Protein AF-0000000077171892 (afdb_homodimer)

Structure (mmCIF, N/CA/C/O backbone):
data_AF-0000000077171892-model_v1
#
loop_
_entity.id
_entity.type
_entity.pdbx_description
1 polymer 'Glr2644 protein'
#
loop_
_atom_site.group_PDB
_atom_site.id
_atom_site.type_symbol
_atom_site.label_atom_id
_atom_site.label_alt_id
_atom_site.label_comp_id
_atom_site.label_asym_id
_atom_site.label_entity_id
_atom_site.label_seq_id
_atom_site.pdbx_PDB_ins_code
_atom_site.Cartn_x
_atom_site.Cartn_y
_atom_site.Cartn_z
_atom_site.occupancy
_atom_site.B_iso_or_equiv
_atom_site.auth_seq_id
_atom_site.auth_comp_id
_atom_site.auth_asym_id
_atom_site.auth_atom_id
_atom_site.pdbx_PDB_model_num
ATOM 1 N N . MET A 1 1 ? -13.891 19.891 0.639 1 59.53 1 MET A N 1
ATOM 2 C CA . MET A 1 1 ? -14.508 18.844 -0.167 1 59.53 1 MET A CA 1
ATOM 3 C C . MET A 1 1 ? -13.688 17.562 -0.11 1 59.53 1 MET A C 1
ATOM 5 O O . MET A 1 1 ? -12.453 17.609 -0.149 1 59.53 1 MET A O 1
ATOM 9 N N . ALA A 1 2 ? -14.375 16.469 0.233 1 68.38 2 ALA A N 1
ATOM 10 C CA . ALA A 1 2 ? -13.625 15.211 0.25 1 68.38 2 ALA A CA 1
ATOM 11 C C . ALA A 1 2 ? -12.969 14.945 -1.102 1 68.38 2 ALA A C 1
ATOM 13 O O . ALA A 1 2 ? -13.547 15.242 -2.148 1 68.38 2 ALA A O 1
ATOM 14 N N . PRO A 1 3 ? -11.711 14.625 -1.121 1 81.31 3 PRO A N 1
ATOM 15 C CA . PRO A 1 3 ? -11.078 14.281 -2.396 1 81.31 3 PRO A CA 1
ATOM 16 C C . PRO A 1 3 ? -11.836 13.203 -3.162 1 81.31 3 PRO A C 1
ATOM 18 O O . PRO A 1 3 ? -12.57 12.406 -2.559 1 81.31 3 PRO A O 1
ATOM 21 N N . ALA A 1 4 ? -11.742 13.281 -4.539 1 78.88 4 ALA A N 1
ATOM 22 C CA . ALA A 1 4 ? -12.32 12.25 -5.398 1 78.88 4 ALA A CA 1
ATOM 23 C C . ALA A 1 4 ? -11.805 10.867 -5.023 1 78.88 4 ALA A C 1
ATOM 25 O O . ALA A 1 4 ? -10.68 10.734 -4.523 1 78.88 4 ALA A O 1
ATOM 26 N N . ARG A 1 5 ? -12.602 9.82 -5.191 1 86.38 5 ARG A N 1
ATOM 27 C CA . ARG A 1 5 ? -12.234 8.43 -4.953 1 86.38 5 ARG A CA 1
ATOM 28 C C . ARG A 1 5 ? -11.023 8.031 -5.789 1 86.38 5 ARG A C 1
ATOM 30 O O . ARG A 1 5 ? -10.797 8.578 -6.867 1 86.38 5 ARG A O 1
ATOM 37 N N . PRO A 1 6 ? -10.203 7.148 -5.188 1 86.56 6 PRO A N 1
ATOM 38 C CA . PRO A 1 6 ? -9.07 6.68 -5.988 1 86.56 6 PRO A CA 1
ATOM 39 C C . PRO A 1 6 ? -9.508 5.98 -7.273 1 86.56 6 PRO A C 1
ATOM 41 O O . PRO A 1 6 ? -10.516 5.273 -7.285 1 86.56 6 PRO A O 1
ATOM 44 N N . THR A 1 7 ? -8.789 6.414 -8.336 1 81.5 7 THR A N 1
ATOM 45 C CA . THR A 1 7 ? -9.008 5.73 -9.609 1 81.5 7 THR A CA 1
ATOM 46 C C . THR A 1 7 ? -8 4.602 -9.797 1 81.5 7 THR A C 1
ATOM 48 O O . THR A 1 7 ? -6.824 4.75 -9.453 1 81.5 7 THR A O 1
ATOM 51 N N . PHE A 1 8 ? -8.508 3.393 -10.266 1 81.75 8 PHE A N 1
ATOM 52 C CA . PHE A 1 8 ? -7.648 2.242 -10.508 1 81.75 8 PHE A CA 1
ATOM 53 C C . PHE A 1 8 ? -7.559 1.936 -11.992 1 81.75 8 PHE A C 1
ATOM 55 O O . PHE A 1 8 ? -8.555 2.049 -12.719 1 81.75 8 PHE A O 1
ATOM 62 N N . PRO A 1 9 ? -6.285 1.769 -12.453 1 72.56 9 PRO A N 1
ATOM 63 C CA . PRO A 1 9 ? -6.156 1.462 -13.883 1 72.56 9 PRO A CA 1
ATOM 64 C C . PRO A 1 9 ? -7.027 0.285 -14.312 1 72.56 9 PRO A C 1
ATOM 66 O O . PRO A 1 9 ? -7.555 0.279 -15.43 1 72.56 9 PRO A O 1
ATOM 69 N N . ASP A 1 10 ? -7.129 -0.733 -13.477 1 75.38 10 ASP A N 1
ATOM 70 C CA . ASP A 1 10 ? -7.973 -1.907 -13.695 1 75.38 10 ASP A CA 1
ATOM 71 C C . ASP A 1 10 ? -9.125 -1.946 -12.695 1 75.38 10 ASP A C 1
ATOM 73 O O . ASP A 1 10 ? -9.016 -1.424 -11.586 1 75.38 10 ASP A O 1
ATOM 77 N N . PRO A 1 11 ? -10.227 -2.529 -13.266 1 84.06 11 PRO A N 1
ATOM 78 C CA . PRO A 1 11 ? -11.352 -2.641 -12.336 1 84.06 11 PRO A CA 1
ATOM 79 C C . PRO A 1 11 ? -10.977 -3.334 -11.031 1 84.06 11 PRO A C 1
ATOM 81 O O . PRO A 1 11 ? -10.273 -4.348 -11.047 1 84.06 11 PRO A O 1
ATOM 84 N N . LEU A 1 12 ? -11.414 -2.791 -10.016 1 89.62 12 LEU A N 1
ATOM 85 C CA . LEU A 1 12 ? -11.156 -3.348 -8.688 1 89.62 12 LEU A CA 1
ATOM 86 C C . LEU A 1 12 ? -11.953 -4.633 -8.477 1 89.62 12 LEU A C 1
ATOM 88 O O . LEU A 1 12 ? -13.164 -4.664 -8.703 1 89.62 12 LEU A O 1
ATOM 92 N N . PRO A 1 13 ? -11.227 -5.734 -8.25 1 91.19 13 PRO A N 1
ATOM 93 C CA . PRO A 1 13 ? -11.977 -6.957 -7.949 1 91.19 13 PRO A CA 1
ATOM 94 C C . PRO A 1 13 ? -13.055 -6.742 -6.891 1 91.19 13 PRO A C 1
ATOM 96 O O . PRO A 1 13 ? -12.844 -5.984 -5.938 1 91.19 13 PRO A O 1
ATOM 99 N N . ALA A 1 14 ? -14.164 -7.441 -7.047 1 94.12 14 ALA A N 1
ATOM 100 C CA . ALA A 1 14 ? -15.344 -7.27 -6.203 1 94.12 14 ALA A CA 1
ATOM 101 C C . ALA A 1 14 ? -15 -7.492 -4.73 1 94.12 14 ALA A C 1
ATOM 103 O O . ALA A 1 14 ? -15.547 -6.824 -3.852 1 94.12 14 ALA A O 1
ATOM 104 N N . GLU A 1 15 ? -14.078 -8.391 -4.457 1 95.5 15 GLU A N 1
ATOM 105 C CA . GLU A 1 15 ? -13.727 -8.742 -3.086 1 95.5 15 GLU A CA 1
ATOM 106 C C . GLU A 1 15 ? -12.977 -7.609 -2.396 1 95.5 15 GLU A C 1
ATOM 108 O O . GLU A 1 15 ? -12.938 -7.535 -1.167 1 95.5 15 GLU A O 1
ATOM 113 N N . LEU A 1 16 ? -12.383 -6.734 -3.131 1 96.62 16 LEU A N 1
ATOM 114 C CA . LEU A 1 16 ? -11.57 -5.656 -2.576 1 96.62 16 LEU A CA 1
ATOM 115 C C . LEU A 1 16 ? -12.391 -4.383 -2.422 1 96.62 16 LEU A C 1
ATOM 117 O O . LEU A 1 16 ? -11.961 -3.441 -1.747 1 96.62 16 LEU A O 1
ATOM 121 N N . GLU A 1 17 ? -13.562 -4.359 -3.016 1 95.31 17 GLU A N 1
ATOM 122 C CA . GLU A 1 17 ? -14.383 -3.154 -2.998 1 95.31 17 GLU A CA 1
ATOM 123 C C . GLU A 1 17 ? -14.758 -2.76 -1.571 1 95.31 17 GLU A C 1
ATOM 125 O O . GLU A 1 17 ? -14.625 -1.595 -1.19 1 95.31 17 GLU A O 1
ATOM 130 N N . PRO A 1 18 ? -15.25 -3.736 -0.761 1 96.44 18 PRO A N 1
ATOM 131 C CA . PRO A 1 18 ? -15.57 -3.363 0.619 1 96.44 18 PRO A CA 1
ATOM 132 C C . PRO A 1 18 ? -14.359 -2.83 1.38 1 96.44 18 PRO A C 1
ATOM 134 O O . PRO A 1 18 ? -14.492 -1.936 2.219 1 96.44 18 PRO A O 1
ATOM 137 N N . VAL A 1 19 ? -13.18 -3.424 1.168 1 97.38 19 VAL A N 1
ATOM 138 C CA . VAL A 1 19 ? -11.945 -2.961 1.795 1 97.38 19 VAL A CA 1
ATOM 139 C C . VAL A 1 19 ? -11.648 -1.526 1.363 1 97.38 19 VAL A C 1
ATOM 141 O O . VAL A 1 19 ? -11.305 -0.68 2.193 1 97.38 19 VAL A O 1
ATOM 144 N N . CYS A 1 20 ? -11.812 -1.237 0.09 1 96.5 20 CYS A N 1
ATOM 145 C CA . CYS A 1 20 ? -11.594 0.103 -0.439 1 96.5 20 CYS A CA 1
ATOM 146 C C . CYS A 1 20 ? -12.508 1.115 0.233 1 96.5 20 CYS A C 1
ATOM 148 O O . CYS A 1 20 ? -12.062 2.182 0.66 1 96.5 20 CYS A O 1
ATOM 150 N N . GLU A 1 21 ? -13.758 0.755 0.312 1 96.25 21 GLU A N 1
ATOM 151 C CA . GLU A 1 21 ? -14.742 1.645 0.922 1 96.25 21 GLU A CA 1
ATOM 152 C C . GLU A 1 21 ? -14.398 1.922 2.385 1 96.25 21 GLU A C 1
ATOM 154 O O . GLU A 1 21 ? -14.539 3.053 2.855 1 96.25 21 GLU A O 1
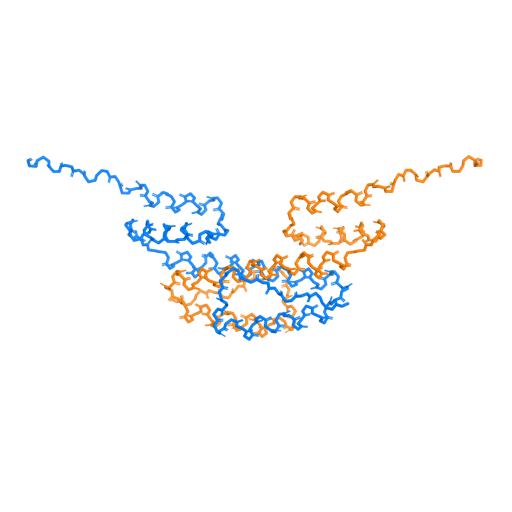ATOM 159 N N . GLU A 1 22 ? -14 0.898 3.088 1 97.06 22 GLU A N 1
ATOM 160 C CA . GLU A 1 22 ? -13.633 1.069 4.492 1 97.06 22 GLU A CA 1
ATOM 161 C C . GLU A 1 22 ? -12.406 1.962 4.637 1 97.06 22 GLU A C 1
ATOM 163 O O . GLU A 1 22 ? -12.367 2.844 5.5 1 97.06 22 GLU A O 1
ATOM 168 N N . LEU A 1 23 ? -11.367 1.766 3.832 1 97.62 23 LEU A N 1
ATOM 169 C CA . LEU A 1 23 ? -10.164 2.588 3.852 1 97.62 23 LEU A CA 1
ATOM 170 C C . LEU A 1 23 ? -10.5 4.047 3.551 1 97.62 23 LEU A C 1
ATOM 172 O O . LEU A 1 23 ? -9.945 4.953 4.18 1 97.62 23 LEU A O 1
ATOM 176 N N . LEU A 1 24 ? -11.438 4.246 2.635 1 96.5 24 LEU A N 1
ATOM 177 C CA . LEU A 1 24 ? -11.875 5.594 2.307 1 96.5 24 LEU A CA 1
ATOM 178 C C . LEU A 1 24 ? -12.539 6.258 3.51 1 96.5 24 LEU A C 1
ATOM 180 O O . LEU A 1 24 ? -12.273 7.426 3.803 1 96.5 24 LEU A O 1
ATOM 184 N N . ALA A 1 25 ? -13.391 5.508 4.16 1 96.94 25 ALA A N 1
ATOM 185 C CA . ALA A 1 25 ? -14.086 6.027 5.336 1 96.94 25 ALA A CA 1
ATOM 186 C C . ALA A 1 25 ? -13.094 6.391 6.441 1 96.94 25 ALA A C 1
ATOM 188 O O . ALA A 1 25 ? -13.242 7.422 7.098 1 96.94 25 ALA A O 1
ATOM 189 N N . ILE A 1 26 ? -12.094 5.535 6.68 1 97.44 26 ILE A N 1
ATOM 190 C CA . ILE A 1 26 ? -11.078 5.773 7.695 1 97.44 26 ILE A CA 1
ATOM 191 C C . ILE A 1 26 ? -10.266 7.016 7.332 1 97.44 26 ILE A C 1
ATOM 193 O O . ILE A 1 26 ? -9.969 7.844 8.195 1 97.44 26 ILE A O 1
ATOM 197 N N . ALA A 1 27 ? -9.883 7.156 6.039 1 96.62 27 ALA A N 1
ATOM 198 C CA . ALA A 1 27 ? -9.156 8.336 5.574 1 96.62 27 ALA A CA 1
ATOM 199 C C . ALA A 1 27 ? -9.953 9.609 5.832 1 96.62 27 ALA A C 1
ATOM 201 O O . ALA A 1 27 ? -9.398 10.609 6.305 1 96.62 27 ALA A O 1
ATOM 202 N N . GLU A 1 28 ? -11.234 9.57 5.523 1 96.44 28 GLU A N 1
ATOM 203 C CA . GLU A 1 28 ? -12.094 10.734 5.715 1 96.44 28 GLU A CA 1
ATOM 204 C C . GLU A 1 28 ? -12.148 11.141 7.184 1 96.44 28 GLU A C 1
ATOM 206 O O . GLU A 1 28 ? -12.125 12.336 7.5 1 96.44 28 GLU A O 1
ATOM 211 N N . LYS A 1 29 ? -12.242 10.148 8.062 1 96.69 29 LYS A N 1
ATOM 212 C CA . LYS A 1 29 ? -12.266 10.414 9.5 1 96.69 29 LYS A CA 1
ATOM 213 C C . LYS A 1 29 ? -10.969 11.062 9.969 1 96.69 29 LYS A C 1
ATOM 215 O O . LYS A 1 29 ? -10.945 11.758 10.984 1 96.69 29 LYS A O 1
ATOM 220 N N . ARG A 1 30 ? -9.875 10.812 9.25 1 95.31 30 ARG A N 1
ATOM 221 C CA . ARG A 1 30 ? -8.555 11.273 9.648 1 95.31 30 ARG A CA 1
ATOM 222 C C . ARG A 1 30 ? -8.148 12.531 8.875 1 95.31 30 ARG A C 1
ATOM 224 O O . ARG A 1 30 ? -7 12.969 8.953 1 95.31 30 ARG A O 1
ATOM 231 N N . ARG A 1 31 ? -9.086 13.07 8.141 1 94.44 31 ARG A N 1
ATOM 232 C CA . ARG A 1 31 ? -8.805 14.258 7.34 1 94.44 31 ARG A CA 1
ATOM 233 C C . ARG A 1 31 ? -8.195 15.359 8.195 1 94.44 31 ARG A C 1
ATOM 235 O O . ARG A 1 31 ? -8.688 15.648 9.289 1 94.44 31 ARG A O 1
ATOM 242 N N . GLY A 1 32 ? -7.078 15.969 7.676 1 91.88 32 GLY A N 1
ATOM 243 C CA . GLY A 1 32 ? -6.438 17.078 8.367 1 91.88 32 GLY A CA 1
ATOM 244 C C . GLY A 1 32 ? -5.465 16.641 9.438 1 91.88 32 GLY A C 1
ATOM 245 O O . GLY A 1 32 ? -4.746 17.453 10.016 1 91.88 32 GLY A O 1
ATOM 246 N N . ASN A 1 33 ? -5.398 15.375 9.758 1 93.06 33 ASN A N 1
ATOM 247 C CA . ASN A 1 33 ? -4.496 14.82 10.766 1 93.06 33 ASN A CA 1
ATOM 248 C C . ASN A 1 33 ? -3.359 14.031 10.125 1 93.06 33 ASN A C 1
ATOM 250 O O . ASN A 1 33 ? -3.48 12.82 9.906 1 93.06 33 ASN A O 1
ATOM 254 N N . ALA A 1 34 ? -2.248 14.695 9.883 1 89.75 34 ALA A N 1
ATOM 255 C CA . ALA A 1 34 ? -1.117 14.148 9.148 1 89.75 34 ALA A CA 1
ATOM 256 C C . ALA A 1 34 ? -0.541 12.922 9.859 1 89.75 34 ALA A C 1
ATOM 258 O O . ALA A 1 34 ? -0.158 11.945 9.211 1 89.75 34 ALA A O 1
ATOM 259 N N . VAL A 1 35 ? -0.571 12.945 11.133 1 87 35 VAL A N 1
ATOM 260 C CA . VAL A 1 35 ? 0.025 11.867 11.922 1 87 35 VAL A CA 1
ATOM 261 C C . VAL A 1 35 ? -0.802 10.594 11.766 1 87 35 VAL A C 1
ATOM 263 O O . VAL A 1 35 ? -0.254 9.516 11.523 1 87 35 VAL A O 1
ATOM 266 N N . GLU A 1 36 ? -2.078 10.727 11.883 1 91.56 36 GLU A N 1
ATOM 267 C CA . GLU A 1 36 ? -2.947 9.562 11.75 1 91.56 36 GLU A CA 1
ATOM 268 C C . GLU A 1 36 ? -2.986 9.07 10.305 1 91.56 36 GLU A C 1
ATOM 270 O O . GLU A 1 36 ? -3.084 7.863 10.062 1 91.56 36 GLU A O 1
ATOM 275 N N . LEU A 1 37 ? -2.939 10 9.359 1 93.75 37 LEU A N 1
ATOM 276 C CA . LEU A 1 37 ? -2.869 9.617 7.953 1 93.75 37 LEU A CA 1
ATOM 277 C C . LEU A 1 37 ? -1.576 8.867 7.652 1 93.75 37 LEU A C 1
ATOM 279 O O . LEU A 1 37 ? -1.573 7.918 6.871 1 93.75 37 LEU A O 1
ATOM 283 N N . LEU A 1 38 ? -0.459 9.281 8.289 1 90.75 38 LEU A N 1
ATOM 284 C CA . LEU A 1 38 ? 0.822 8.602 8.141 1 90.75 38 LEU A CA 1
ATOM 285 C C . LEU A 1 38 ? 0.733 7.16 8.648 1 90.75 38 LEU A C 1
ATOM 287 O O . LEU A 1 38 ? 1.333 6.258 8.062 1 90.75 38 LEU A O 1
ATOM 291 N N . GLN A 1 39 ? -0.017 6.945 9.695 1 91 39 GLN A N 1
ATOM 292 C CA . GLN A 1 39 ? -0.217 5.594 10.203 1 91 39 GLN A CA 1
ATOM 293 C C . GLN A 1 39 ? -0.872 4.699 9.156 1 91 39 GLN A C 1
ATOM 295 O O . GLN A 1 39 ? -0.49 3.539 8.992 1 91 39 GLN A O 1
ATOM 300 N N . MET A 1 40 ? -1.891 5.262 8.492 1 94.25 40 MET A N 1
ATOM 301 C CA . MET A 1 40 ? -2.568 4.527 7.43 1 94.25 40 MET A CA 1
ATOM 302 C C . MET A 1 40 ? -1.612 4.223 6.285 1 94.25 40 MET A C 1
ATOM 304 O O . MET A 1 40 ? -1.62 3.117 5.738 1 94.25 40 MET A O 1
ATOM 308 N N . LEU A 1 41 ? -0.784 5.211 5.863 1 92.81 41 LEU A N 1
ATOM 309 C CA . LEU A 1 41 ? 0.19 5.027 4.793 1 92.81 41 LEU A CA 1
ATOM 310 C C . LEU A 1 41 ? 1.182 3.922 5.141 1 92.81 41 LEU A C 1
ATOM 312 O O . LEU A 1 41 ? 1.468 3.053 4.316 1 92.81 41 LEU A O 1
ATOM 316 N N . ARG A 1 42 ? 1.624 3.904 6.336 1 89.75 42 ARG A N 1
ATOM 317 C CA . ARG A 1 42 ? 2.566 2.891 6.801 1 89.75 42 ARG A CA 1
ATOM 318 C C . ARG A 1 42 ? 1.92 1.511 6.824 1 89.75 42 ARG A C 1
ATOM 320 O O . ARG A 1 42 ? 2.562 0.513 6.488 1 89.75 42 ARG A O 1
ATOM 327 N N . PHE A 1 43 ? 0.715 1.496 7.273 1 92.94 43 PHE A N 1
ATOM 328 C CA . PHE A 1 43 ? -0.021 0.237 7.258 1 92.94 43 PHE A CA 1
ATOM 329 C C . PHE A 1 43 ? -0.09 -0.33 5.844 1 92.94 43 PHE A C 1
ATOM 331 O O . PHE A 1 43 ? 0.255 -1.492 5.617 1 92.94 43 PHE A O 1
ATOM 338 N N . LEU A 1 44 ? -0.563 0.487 4.895 1 93.88 44 LEU A N 1
ATOM 339 C CA . LEU A 1 44 ? -0.697 0.054 3.51 1 93.88 44 LEU A CA 1
ATOM 340 C C . LEU A 1 44 ? 0.647 -0.401 2.951 1 93.88 44 LEU A C 1
ATOM 342 O O . LEU A 1 44 ? 0.727 -1.43 2.275 1 93.88 44 LEU A O 1
ATOM 346 N N . GLU A 1 45 ? 1.698 0.333 3.236 1 89.81 45 GLU A N 1
ATOM 347 C CA . GLU A 1 45 ? 3.043 0.012 2.766 1 89.81 45 GLU A CA 1
ATOM 348 C C . GLU A 1 45 ? 3.533 -1.307 3.357 1 89.81 45 GLU A C 1
ATOM 350 O O . GLU A 1 45 ? 4.043 -2.166 2.633 1 89.81 45 GLU A O 1
ATOM 355 N N . ASN A 1 46 ? 3.4 -1.482 4.629 1 89.88 46 ASN A N 1
ATOM 356 C CA . ASN A 1 46 ? 3.861 -2.693 5.297 1 89.88 46 ASN A CA 1
ATOM 357 C C . ASN A 1 46 ? 3.107 -3.928 4.805 1 89.88 46 ASN A C 1
ATOM 359 O O . ASN A 1 46 ? 3.711 -4.977 4.57 1 89.88 46 ASN A O 1
ATOM 363 N N . PHE A 1 47 ? 1.829 -3.783 4.723 1 93.88 47 PHE A N 1
ATOM 364 C CA . PHE A 1 47 ? 1.056 -4.918 4.227 1 93.88 47 PHE A CA 1
ATOM 365 C C . PHE A 1 47 ? 1.459 -5.266 2.797 1 93.88 47 PHE A C 1
ATOM 367 O O . PHE A 1 47 ? 1.579 -6.441 2.451 1 93.88 47 PHE A O 1
ATOM 374 N N . HIS A 1 48 ? 1.602 -4.195 1.918 1 93 48 HIS A N 1
ATOM 375 C CA . HIS A 1 48 ? 2.047 -4.414 0.546 1 93 48 HIS A CA 1
ATOM 376 C C . HIS A 1 48 ? 3.348 -5.211 0.509 1 93 48 HIS A C 1
ATOM 378 O O . HIS A 1 48 ? 3.469 -6.176 -0.245 1 93 48 HIS A O 1
ATOM 384 N N . HIS A 1 49 ? 4.293 -4.887 1.323 1 89.44 49 HIS A N 1
ATOM 385 C CA . HIS A 1 49 ? 5.582 -5.566 1.379 1 89.44 49 HIS A CA 1
ATOM 386 C C . HIS A 1 49 ? 5.426 -7.008 1.853 1 89.44 49 HIS A C 1
ATOM 388 O O . HIS A 1 49 ? 6.02 -7.922 1.281 1 89.44 49 HIS A O 1
ATOM 394 N N . TRP A 1 50 ? 4.723 -7.121 2.908 1 91.81 50 TRP A N 1
ATOM 395 C CA . TRP A 1 50 ? 4.496 -8.453 3.465 1 91.81 50 TRP A CA 1
ATOM 396 C C . TRP A 1 50 ? 3.852 -9.367 2.432 1 91.81 50 TRP A C 1
ATOM 398 O O . TRP A 1 50 ? 4.312 -10.492 2.217 1 91.81 50 TRP A O 1
ATOM 408 N N . LEU A 1 51 ? 2.791 -8.961 1.822 1 95.12 51 LEU A N 1
ATOM 409 C CA . LEU A 1 51 ? 2.082 -9.727 0.805 1 95.12 51 LEU A CA 1
ATOM 410 C C . LEU A 1 51 ? 3.014 -10.094 -0.346 1 95.12 51 LEU A C 1
ATOM 412 O O . LEU A 1 51 ? 2.992 -11.227 -0.83 1 95.12 51 LEU A O 1
ATOM 416 N N . ARG A 1 52 ? 3.775 -9.102 -0.822 1 90.56 52 ARG A N 1
ATOM 417 C CA . ARG A 1 52 ? 4.742 -9.32 -1.891 1 90.56 52 ARG A CA 1
ATOM 418 C C . ARG A 1 52 ? 5.758 -10.391 -1.495 1 90.56 52 ARG A C 1
ATOM 420 O O . ARG A 1 52 ? 5.988 -11.344 -2.242 1 90.56 52 ARG A O 1
ATOM 427 N N . ASP A 1 53 ? 6.289 -10.32 -0.299 1 89 53 ASP A N 1
ATOM 428 C CA . ASP A 1 53 ? 7.41 -11.148 0.138 1 89 53 ASP A CA 1
ATOM 429 C C . ASP A 1 53 ? 6.938 -12.555 0.524 1 89 53 ASP A C 1
ATOM 431 O O . ASP A 1 53 ? 7.746 -13.477 0.634 1 89 53 ASP A O 1
ATOM 435 N N . THR A 1 54 ? 5.707 -12.703 0.798 1 92.06 54 THR A N 1
ATOM 436 C CA . THR A 1 54 ? 5.207 -14.008 1.236 1 92.06 54 THR A CA 1
ATOM 437 C C . THR A 1 54 ? 4.305 -14.625 0.173 1 92.06 54 THR A C 1
ATOM 439 O O . THR A 1 54 ? 4.781 -15.297 -0.739 1 92.06 54 THR A O 1
ATOM 442 N N . TYR A 1 55 ? 3.064 -14.172 0.03 1 92.75 55 TYR A N 1
ATOM 443 C CA . TYR A 1 55 ? 2.07 -14.797 -0.833 1 92.75 55 TYR A CA 1
ATOM 444 C C . TYR A 1 55 ? 2.473 -14.688 -2.299 1 92.75 55 TYR A C 1
ATOM 446 O O . TYR A 1 55 ? 2.434 -15.68 -3.033 1 92.75 55 TYR A O 1
ATOM 454 N N . TYR A 1 56 ? 2.857 -13.555 -2.727 1 92 56 TYR A N 1
ATOM 455 C CA . TYR A 1 56 ? 3.119 -13.336 -4.145 1 92 56 TYR A CA 1
ATOM 456 C C . TYR A 1 56 ? 4.371 -14.078 -4.594 1 92 56 TYR A C 1
ATOM 458 O O . TYR A 1 56 ? 4.348 -14.805 -5.59 1 92 56 TYR A O 1
ATOM 466 N N . MET A 1 57 ? 5.465 -13.859 -3.904 1 86.62 57 MET A N 1
ATOM 467 C CA . MET A 1 57 ? 6.73 -14.492 -4.273 1 86.62 57 MET A CA 1
ATOM 468 C C . MET A 1 57 ? 6.602 -16.016 -4.266 1 86.62 57 MET A C 1
ATOM 470 O O . MET A 1 57 ? 7.188 -16.688 -5.109 1 86.62 57 MET A O 1
ATOM 474 N N . GLU A 1 58 ? 5.797 -16.531 -3.336 1 89.88 58 GLU A N 1
ATOM 475 C CA . GLU A 1 58 ? 5.594 -17.969 -3.221 1 89.88 58 GLU A CA 1
ATOM 476 C C . GLU A 1 58 ? 4.727 -18.5 -4.363 1 89.88 58 GLU A C 1
ATOM 478 O O . GLU A 1 58 ? 4.793 -19.688 -4.703 1 89.88 58 GLU A O 1
ATOM 483 N N . ALA A 1 59 ? 3.955 -17.672 -4.934 1 91.44 59 ALA A N 1
ATOM 484 C CA . ALA A 1 59 ? 3.014 -18.062 -5.977 1 91.44 59 ALA A CA 1
ATOM 485 C C . ALA A 1 59 ? 3.682 -18.078 -7.348 1 91.44 59 ALA A C 1
ATOM 487 O O . ALA A 1 59 ? 3.133 -18.609 -8.312 1 91.44 59 ALA A O 1
ATOM 488 N N . LEU A 1 60 ? 4.863 -17.453 -7.512 1 87.94 60 LEU A N 1
ATOM 489 C CA . LEU A 1 60 ? 5.555 -17.375 -8.797 1 87.94 60 LEU A CA 1
ATOM 490 C C . LEU A 1 60 ? 6.016 -18.766 -9.234 1 87.94 60 LEU A C 1
ATOM 492 O O . LEU A 1 60 ? 6.516 -19.547 -8.422 1 87.94 60 LEU A O 1
ATOM 496 N N . PRO A 1 61 ? 5.746 -19.016 -10.539 1 86 61 PRO A N 1
ATOM 497 C CA . PRO A 1 61 ? 6.148 -20.328 -11.039 1 86 61 PRO A CA 1
ATOM 498 C C . PRO A 1 61 ? 7.645 -20.594 -10.883 1 86 61 PRO A C 1
ATOM 500 O O . PRO A 1 61 ? 8.445 -19.656 -10.914 1 86 61 PRO A O 1
ATOM 503 N N . THR A 1 62 ? 7.988 -21.859 -10.664 1 81.62 62 THR A N 1
ATOM 504 C CA . THR A 1 62 ? 9.383 -22.266 -10.539 1 81.62 62 THR A CA 1
ATOM 505 C C . THR A 1 62 ? 9.961 -22.641 -11.906 1 81.62 62 THR A C 1
ATOM 507 O O . THR A 1 62 ? 11.18 -22.688 -12.078 1 81.62 62 THR A O 1
ATOM 510 N N . ASN A 1 63 ? 9.039 -22.953 -12.812 1 85 63 ASN A N 1
ATOM 511 C CA . ASN A 1 63 ? 9.445 -23.266 -14.18 1 85 63 ASN A CA 1
ATOM 512 C C . ASN A 1 63 ? 9.719 -22 -14.984 1 85 63 ASN A C 1
ATOM 514 O O . ASN A 1 63 ? 8.906 -21.078 -14.977 1 85 63 ASN A O 1
ATOM 518 N N . ARG A 1 64 ? 10.781 -21.891 -15.688 1 83.38 64 ARG A N 1
ATOM 519 C CA . ARG A 1 64 ? 11.266 -20.719 -16.406 1 83.38 64 ARG A CA 1
ATOM 520 C C . ARG A 1 64 ? 10.234 -20.25 -17.422 1 83.38 64 ARG A C 1
ATOM 522 O O . ARG A 1 64 ? 9.969 -19.047 -17.531 1 83.38 64 ARG A O 1
ATOM 529 N N . GLN A 1 65 ? 9.734 -21.219 -18.188 1 85.75 65 GLN A N 1
ATOM 530 C CA . GLN A 1 65 ? 8.773 -20.859 -19.234 1 85.75 65 GLN A CA 1
ATOM 531 C C . GLN A 1 65 ? 7.52 -20.234 -18.625 1 85.75 65 GLN A C 1
ATOM 533 O O . GLN A 1 65 ? 7.012 -19.234 -19.141 1 85.75 65 GLN A O 1
ATOM 538 N N . GLU A 1 66 ? 7.098 -20.828 -17.531 1 86.19 66 GLU A N 1
ATOM 539 C CA . GLU A 1 66 ? 5.895 -20.328 -16.875 1 86.19 66 GLU A CA 1
ATOM 540 C C . GLU A 1 66 ? 6.141 -18.953 -16.266 1 86.19 66 GLU A C 1
ATOM 542 O O . GLU A 1 66 ? 5.27 -18.078 -16.297 1 86.19 66 GLU A O 1
ATOM 547 N N . LEU A 1 67 ? 7.305 -18.828 -15.703 1 86.88 67 LEU A N 1
ATOM 548 C CA . LEU A 1 67 ? 7.684 -17.531 -15.141 1 86.88 67 LEU A CA 1
ATOM 549 C C . LEU A 1 67 ? 7.77 -16.469 -16.219 1 86.88 67 LEU A C 1
ATOM 551 O O . LEU A 1 67 ? 7.297 -15.344 -16.031 1 86.88 67 LEU A O 1
ATOM 555 N N . PHE A 1 68 ? 8.367 -16.781 -17.281 1 84.5 68 PHE A N 1
ATOM 556 C CA . PHE A 1 68 ? 8.477 -15.883 -18.422 1 84.5 68 PHE A CA 1
ATOM 557 C C . PHE A 1 68 ? 7.094 -15.445 -18.891 1 84.5 68 PHE A C 1
ATOM 559 O O . PHE A 1 68 ? 6.852 -14.25 -19.094 1 84.5 68 PHE A O 1
ATOM 566 N N . ASP A 1 69 ? 6.242 -16.406 -19.062 1 86.19 69 ASP A N 1
ATOM 567 C CA . ASP A 1 69 ? 4.883 -16.109 -19.516 1 86.19 69 ASP A CA 1
ATOM 568 C C . ASP A 1 69 ? 4.184 -15.148 -18.562 1 86.19 69 ASP A C 1
ATOM 570 O O . ASP A 1 69 ? 3.494 -14.227 -19 1 86.19 69 ASP A O 1
ATOM 574 N N . LEU A 1 70 ? 4.348 -15.461 -17.375 1 86.25 70 LEU A N 1
ATOM 575 C CA . LEU A 1 70 ? 3.715 -14.625 -16.359 1 86.25 70 LEU A CA 1
ATOM 576 C C . LEU A 1 70 ? 4.27 -13.203 -16.406 1 86.25 70 LEU A C 1
ATOM 578 O O . LEU A 1 70 ? 3.506 -12.234 -16.391 1 86.25 70 LEU A O 1
ATOM 582 N N . LEU A 1 71 ? 5.629 -13.008 -16.453 1 82.38 71 LEU A N 1
ATOM 583 C CA . LEU A 1 71 ? 6.277 -11.703 -16.5 1 82.38 71 LEU A CA 1
ATOM 584 C C . LEU A 1 71 ? 5.871 -10.922 -17.734 1 82.38 71 LEU A C 1
ATOM 586 O O . LEU A 1 71 ? 5.672 -9.711 -17.688 1 82.38 71 LEU A O 1
ATOM 590 N N . MET A 1 72 ? 5.758 -11.602 -18.797 1 83.12 72 MET A N 1
ATOM 591 C CA . MET A 1 72 ? 5.316 -10.977 -20.047 1 83.12 72 MET A CA 1
ATOM 592 C C . MET A 1 72 ? 3.881 -10.477 -19.922 1 83.12 72 MET A C 1
ATOM 594 O O . MET A 1 72 ? 3.549 -9.406 -20.438 1 83.12 72 MET A O 1
ATOM 598 N N . GLN A 1 73 ? 3.07 -11.242 -19.281 1 83.12 73 GLN A N 1
ATOM 599 C CA . GLN A 1 73 ? 1.693 -10.812 -19.047 1 83.12 73 GLN A CA 1
ATOM 600 C C . GLN A 1 73 ? 1.647 -9.539 -18.203 1 83.12 73 GLN A C 1
ATOM 602 O O . GLN A 1 73 ? 0.894 -8.617 -18.5 1 83.12 73 GLN A O 1
ATOM 607 N N . MET A 1 74 ? 2.514 -9.531 -17.203 1 79.06 74 MET A N 1
ATOM 608 C CA . MET A 1 74 ? 2.586 -8.352 -16.359 1 79.06 74 MET A CA 1
ATOM 609 C C . MET A 1 74 ? 3.076 -7.137 -17.141 1 79.06 74 MET A C 1
ATOM 611 O O . MET A 1 74 ? 2.564 -6.031 -16.969 1 79.06 74 MET A O 1
ATOM 615 N N . GLU A 1 75 ? 4.102 -7.383 -17.906 1 78.44 75 GLU A N 1
ATOM 616 C CA . GLU A 1 75 ? 4.676 -6.324 -18.734 1 78.44 75 GLU A CA 1
ATOM 617 C C . GLU A 1 75 ? 3.652 -5.777 -19.734 1 78.44 75 GLU A C 1
ATOM 619 O O . GLU A 1 75 ? 3.514 -4.562 -19.875 1 78.44 75 GLU A O 1
ATOM 624 N N . GLN A 1 76 ? 2.912 -6.574 -20.328 1 80.31 76 GLN A N 1
ATOM 625 C CA . GLN A 1 76 ? 1.926 -6.199 -21.344 1 80.31 76 GLN A CA 1
ATOM 626 C C . GLN A 1 76 ? 0.795 -5.379 -20.734 1 80.31 76 GLN A C 1
ATOM 628 O O . GLN A 1 76 ? 0.288 -4.445 -21.359 1 80.31 76 GLN A O 1
ATOM 633 N N . GLN A 1 77 ? 0.531 -5.742 -19.562 1 74.5 77 GLN A N 1
ATOM 634 C CA . GLN A 1 77 ? -0.541 -5.02 -18.891 1 74.5 77 GLN A CA 1
ATOM 635 C C . GLN A 1 77 ? -0.026 -3.723 -18.266 1 74.5 77 GLN A C 1
ATOM 637 O O . GLN A 1 77 ? -0.815 -2.859 -17.875 1 74.5 77 GLN A O 1
ATOM 642 N N . GLY A 1 78 ? 1.348 -3.504 -18.375 1 69.12 78 GLY A N 1
ATOM 643 C CA . GLY A 1 78 ? 1.94 -2.309 -17.797 1 69.12 78 GLY A CA 1
ATOM 644 C C . GLY A 1 78 ? 1.854 -2.273 -16.281 1 69.12 78 GLY A C 1
ATOM 645 O O . GLY A 1 78 ? 1.896 -1.199 -15.688 1 69.12 78 GLY A O 1
ATOM 646 N N . ASN A 1 79 ? 1.548 -3.412 -15.695 1 66.12 79 ASN A N 1
ATOM 647 C CA . ASN A 1 79 ? 1.246 -3.5 -14.266 1 66.12 79 ASN A CA 1
ATOM 648 C C . ASN A 1 79 ? 2.352 -4.227 -13.5 1 66.12 79 ASN A C 1
ATOM 650 O O . ASN A 1 79 ? 2.08 -5.172 -12.766 1 66.12 79 ASN A O 1
ATOM 654 N N . TRP A 1 80 ? 3.607 -3.842 -13.758 1 70.88 80 TRP A N 1
ATOM 655 C CA . TRP A 1 80 ? 4.715 -4.438 -13.016 1 70.88 80 TRP A CA 1
ATOM 656 C C . TRP A 1 80 ? 4.68 -4.027 -11.555 1 70.88 80 TRP A C 1
ATOM 658 O O . TRP A 1 80 ? 4.551 -2.844 -11.234 1 70.88 80 TRP A O 1
ATOM 668 N N . PRO A 1 81 ? 4.523 -4.992 -10.633 1 71.19 81 PRO A N 1
ATOM 669 C CA . PRO A 1 81 ? 4.551 -4.613 -9.219 1 71.19 81 PRO A CA 1
ATOM 670 C C . PRO A 1 81 ? 5.863 -3.951 -8.812 1 71.19 81 PRO A C 1
ATOM 672 O O . PRO A 1 81 ? 6.887 -4.133 -9.484 1 71.19 81 PRO A O 1
ATOM 675 N N . ASN A 1 82 ? 5.762 -3.152 -7.855 1 71.62 82 ASN A N 1
ATOM 676 C CA . ASN A 1 82 ? 6.98 -2.611 -7.266 1 71.62 82 ASN A CA 1
ATOM 677 C C . ASN A 1 82 ? 7.781 -3.691 -6.543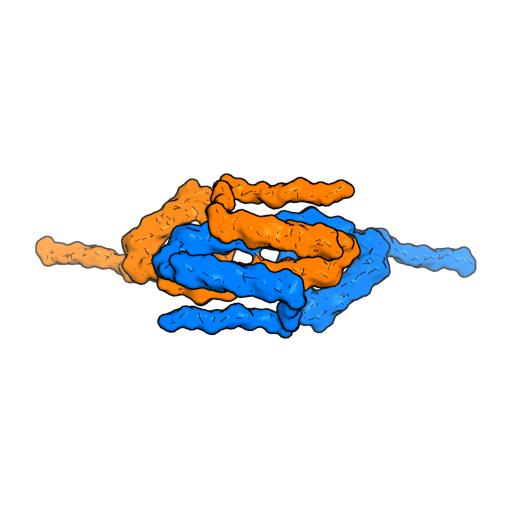 1 71.62 82 ASN A C 1
ATOM 679 O O . ASN A 1 82 ? 7.336 -4.223 -5.523 1 71.62 82 ASN A O 1
ATOM 683 N N . LEU A 1 83 ? 8.844 -4.168 -7.266 1 74.44 83 LEU A N 1
ATOM 684 C CA . LEU A 1 83 ? 9.695 -5.199 -6.68 1 74.44 83 LEU A CA 1
ATOM 685 C C . LEU A 1 83 ? 11.07 -4.637 -6.332 1 74.44 83 LEU A C 1
ATOM 687 O O . LEU A 1 83 ? 11.664 -3.895 -7.121 1 74.44 83 LEU A O 1
ATOM 691 N N . PRO A 1 84 ? 11.5 -4.945 -5.109 1 70.44 84 PRO A N 1
ATOM 692 C CA . PRO A 1 84 ? 12.883 -4.578 -4.797 1 70.44 84 PRO A CA 1
ATOM 693 C C . PRO A 1 84 ? 13.883 -5.141 -5.805 1 70.44 84 PRO A C 1
ATOM 695 O O . PRO A 1 84 ? 13.672 -6.223 -6.355 1 70.44 84 PRO A O 1
ATOM 698 N N . ARG A 1 85 ? 14.953 -4.344 -5.965 1 68.75 85 ARG A N 1
ATOM 699 C CA . ARG A 1 85 ? 15.984 -4.742 -6.914 1 68.75 85 ARG A CA 1
ATOM 700 C C . ARG A 1 85 ? 16.453 -6.164 -6.641 1 68.75 85 ARG A C 1
ATOM 702 O O . ARG A 1 85 ? 16.656 -6.953 -7.566 1 68.75 85 ARG A O 1
ATOM 709 N N . THR A 1 86 ? 16.672 -6.422 -5.43 1 73.25 86 THR A N 1
ATOM 710 C CA . THR A 1 86 ? 17.125 -7.75 -5.051 1 73.25 86 THR A CA 1
ATOM 711 C C . THR A 1 86 ? 16.156 -8.82 -5.523 1 73.25 86 THR A C 1
ATOM 713 O O . THR A 1 86 ? 16.562 -9.883 -5.992 1 73.25 86 THR A O 1
ATOM 716 N N . GLN A 1 87 ? 14.875 -8.578 -5.453 1 76.81 87 GLN A N 1
ATOM 717 C CA . GLN A 1 87 ? 13.852 -9.539 -5.875 1 76.81 87 GLN A CA 1
ATOM 718 C C . GLN A 1 87 ? 13.781 -9.625 -7.398 1 76.81 87 GLN A C 1
ATOM 720 O O . GLN A 1 87 ? 13.609 -10.719 -7.953 1 76.81 87 GLN A O 1
ATOM 725 N N . LEU A 1 88 ? 13.922 -8.5 -8.039 1 76.25 88 LEU A N 1
ATOM 726 C CA . LEU A 1 88 ? 13.977 -8.492 -9.5 1 76.25 88 LEU A CA 1
ATOM 727 C C . LEU A 1 88 ? 15.148 -9.328 -10 1 76.25 88 LEU A C 1
ATOM 729 O O . LEU A 1 88 ? 15.008 -10.086 -10.961 1 76.25 88 LEU A O 1
ATOM 733 N N . ARG A 1 89 ? 16.25 -9.125 -9.336 1 75.12 89 ARG A N 1
ATOM 734 C CA . ARG A 1 89 ? 17.438 -9.883 -9.695 1 75.12 89 ARG A CA 1
ATOM 735 C C . ARG A 1 89 ? 17.219 -11.383 -9.523 1 75.12 89 ARG A C 1
ATOM 737 O O . ARG A 1 89 ? 17.60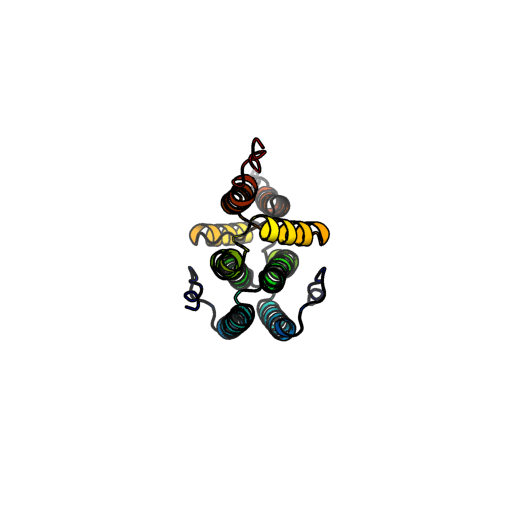9 -12.18 -10.375 1 75.12 89 ARG A O 1
ATOM 744 N N . SER A 1 90 ? 16.609 -11.75 -8.438 1 78.31 90 SER A N 1
ATOM 745 C CA . SER A 1 90 ? 16.312 -13.148 -8.18 1 78.31 90 SER A CA 1
ATOM 746 C C . SER A 1 90 ? 15.383 -13.719 -9.25 1 78.31 90 SER A C 1
ATOM 748 O O . SER A 1 90 ? 15.57 -14.852 -9.703 1 78.31 90 SER A O 1
ATOM 750 N N . LEU A 1 91 ? 14.406 -12.938 -9.602 1 79.25 91 LEU A N 1
ATOM 751 C CA . LEU A 1 91 ? 13.484 -13.367 -10.641 1 79.25 91 LEU A CA 1
ATOM 752 C C . LEU A 1 91 ? 14.203 -13.531 -11.977 1 79.25 91 LEU A C 1
ATOM 754 O O . LEU A 1 91 ? 13.992 -14.523 -12.68 1 79.25 91 LEU A O 1
ATOM 758 N N . LEU A 1 92 ? 15.055 -12.539 -12.273 1 76.81 92 LEU A N 1
ATOM 759 C CA . LEU A 1 92 ? 15.828 -12.586 -13.508 1 76.81 92 LEU A CA 1
ATOM 760 C C . LEU A 1 92 ? 16.781 -13.781 -13.508 1 76.81 92 LEU A C 1
ATOM 762 O O . LEU A 1 92 ? 16.953 -14.438 -14.539 1 76.81 92 LEU A O 1
ATOM 766 N N . ALA A 1 93 ? 17.406 -14.039 -12.414 1 78.69 93 ALA A N 1
ATOM 767 C CA . ALA A 1 93 ? 18.297 -15.195 -12.281 1 78.69 93 ALA A CA 1
ATOM 768 C C . ALA A 1 93 ? 17.562 -16.5 -12.562 1 78.69 93 ALA A C 1
ATOM 770 O O . ALA A 1 93 ? 18.078 -17.375 -13.242 1 78.69 93 ALA A O 1
ATOM 771 N N . ARG A 1 94 ? 16.406 -16.609 -12.047 1 79.56 94 ARG A N 1
ATOM 772 C CA . ARG A 1 94 ? 15.594 -17.812 -12.281 1 79.56 94 ARG A CA 1
ATOM 773 C C . ARG A 1 94 ? 15.227 -17.938 -13.758 1 79.56 94 ARG A C 1
ATOM 775 O O . ARG A 1 94 ? 15.141 -19.047 -14.281 1 79.56 94 ARG A O 1
ATOM 782 N N . LEU A 1 95 ? 15.141 -16.797 -14.406 1 77.62 95 LEU A N 1
ATOM 783 C CA . LEU A 1 95 ? 14.797 -16.781 -15.82 1 77.62 95 LEU A CA 1
ATOM 784 C C . LEU A 1 95 ? 15.992 -17.188 -16.672 1 77.62 95 LEU A C 1
ATOM 786 O O . LEU A 1 95 ? 15.828 -17.828 -17.719 1 77.62 95 LEU A O 1
ATOM 790 N N . THR A 1 96 ? 17.219 -16.797 -16.234 1 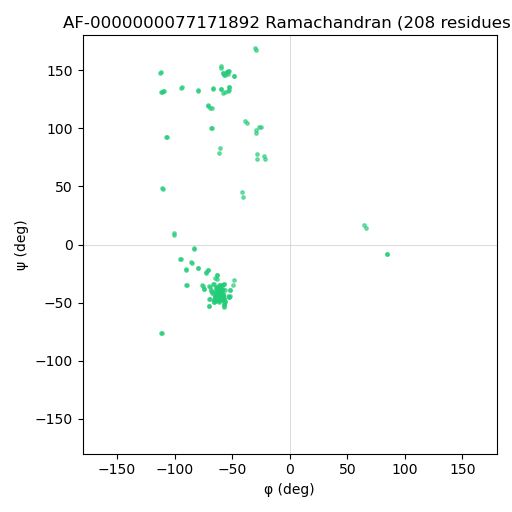74.56 96 THR A N 1
ATOM 791 C CA . THR A 1 96 ? 18.422 -17.031 -17.031 1 74.56 96 THR A CA 1
ATOM 792 C C . THR A 1 96 ? 19.031 -18.375 -16.703 1 74.56 96 THR A C 1
ATOM 794 O O . THR A 1 96 ? 19.859 -18.906 -17.453 1 74.56 96 THR A O 1
ATOM 797 N N . GLN A 1 97 ? 19 -18.859 -15.484 1 66.5 97 GLN A N 1
ATOM 798 C CA . GLN A 1 97 ? 19.594 -20.141 -15.141 1 66.5 97 GLN A CA 1
ATOM 799 C C . GLN A 1 97 ? 19.141 -21.234 -16.109 1 66.5 97 GLN A C 1
ATOM 801 O O . GLN A 1 97 ? 19.797 -22.266 -16.234 1 66.5 97 GLN A O 1
ATOM 806 N N . SER A 1 98 ? 18.062 -21.375 -16.672 1 53.81 98 SER A N 1
ATOM 807 C CA . SER A 1 98 ? 17.953 -22.406 -17.703 1 53.81 98 SER A CA 1
ATOM 808 C C . SER A 1 98 ? 18.922 -22.141 -18.859 1 53.81 98 SER A C 1
ATOM 810 O O . SER A 1 98 ? 18.797 -21.125 -19.562 1 53.81 98 SER A O 1
ATOM 812 N N . GLY A 1 99 ? 20.25 -22.531 -18.781 1 46.41 99 GLY A N 1
ATOM 813 C CA . GLY A 1 99 ? 21.203 -22.766 -19.859 1 46.41 99 GLY A CA 1
ATOM 814 C C . GLY A 1 99 ? 20.547 -23.234 -21.141 1 46.41 99 GLY A C 1
ATOM 815 O O . GLY A 1 99 ? 19.375 -23.578 -21.156 1 46.41 99 GLY A O 1
ATOM 816 N N . PRO A 1 100 ? 21.406 -23.203 -22.328 1 45.25 100 PRO A N 1
ATOM 817 C CA . PRO A 1 100 ? 21.141 -23.734 -23.672 1 45.25 100 PRO A CA 1
ATOM 818 C C . PRO A 1 100 ? 20.391 -25.078 -23.625 1 45.25 100 PRO A C 1
ATOM 820 O O . PRO A 1 100 ? 20.641 -25.891 -22.734 1 45.25 100 PRO A O 1
ATOM 823 N N . MET A 1 101 ? 19.094 -25.266 -23.922 1 41.38 101 MET A N 1
ATOM 824 C CA . MET A 1 101 ? 18.812 -26.531 -24.609 1 41.38 101 MET A CA 1
ATOM 825 C C . MET A 1 101 ? 20.078 -27.062 -25.281 1 41.38 101 MET A C 1
ATOM 827 O O . MET A 1 101 ? 20.609 -26.422 -26.188 1 41.38 101 MET A O 1
ATOM 831 N N . GLY A 1 102 ? 21.062 -27.594 -24.641 1 39.38 102 GLY A N 1
ATOM 832 C CA . GLY A 1 102 ? 22 -28.438 -25.359 1 39.38 102 GLY A CA 1
ATOM 833 C C . GLY A 1 102 ? 21.391 -29.109 -26.578 1 39.38 102 GLY A C 1
ATOM 834 O O . GLY A 1 102 ? 20.266 -29.594 -26.531 1 39.38 102 GLY A O 1
ATOM 835 N N . GLU A 1 103 ? 21.641 -28.578 -27.875 1 41.38 103 GLU A N 1
ATOM 836 C CA . GLU A 1 103 ? 21.719 -29.422 -29.062 1 41.38 103 GLU A CA 1
ATOM 837 C C . GLU A 1 103 ? 22.188 -30.828 -28.719 1 41.38 103 GLU A C 1
ATOM 839 O O . GLU A 1 103 ? 23.281 -31 -28.172 1 41.38 103 GLU A O 1
ATOM 844 N N . ASN A 1 104 ? 21.406 -31.625 -28.141 1 38.31 104 ASN A N 1
ATOM 845 C CA . ASN A 1 104 ? 21.766 -33.031 -28.328 1 38.31 104 ASN A CA 1
ATOM 846 C C . ASN A 1 104 ? 22.484 -33.25 -29.656 1 38.31 104 ASN A C 1
ATOM 848 O O . ASN A 1 104 ? 21.953 -32.938 -30.719 1 38.31 104 ASN A O 1
ATOM 852 N N . PRO A 1 105 ? 23.828 -33.312 -29.656 1 41.22 105 PRO A N 1
ATOM 853 C CA . PRO A 1 105 ? 24.5 -33.969 -30.781 1 41.22 105 PRO A CA 1
ATOM 854 C C . PRO A 1 105 ? 23.797 -35.25 -31.25 1 41.22 105 PRO A C 1
ATOM 856 O O . PRO A 1 105 ? 23.719 -36.219 -30.5 1 41.22 105 PRO A O 1
ATOM 859 N N . HIS A 1 106 ? 22.391 -35.406 -31.375 1 27.86 106 HIS A N 1
ATOM 860 C CA . HIS A 1 106 ? 22.312 -36.406 -32.406 1 27.86 106 HIS A CA 1
ATOM 861 C C . HIS A 1 106 ? 22.781 -35.844 -33.75 1 27.86 106 HIS A C 1
ATOM 863 O O . HIS A 1 106 ? 22.578 -34.688 -34.062 1 27.86 106 HIS A O 1
ATOM 869 N N . MET B 1 1 ? 1.495 -24.125 4.672 1 60.12 1 MET B N 1
ATOM 870 C CA . MET B 1 1 ? 1.164 -23.391 5.887 1 60.12 1 MET B CA 1
ATOM 871 C C . MET B 1 1 ? 0.957 -21.906 5.582 1 60.12 1 MET B C 1
ATOM 873 O O . MET B 1 1 ? 1.678 -21.328 4.766 1 60.12 1 MET B O 1
ATOM 877 N N . ALA B 1 2 ? -0.18 -21.359 6.066 1 71.38 2 ALA B N 1
ATOM 878 C CA . ALA B 1 2 ? -0.386 -19.938 5.832 1 71.38 2 ALA B CA 1
ATOM 879 C C . ALA B 1 2 ? 0.76 -19.109 6.418 1 71.38 2 ALA B C 1
ATOM 881 O O . ALA B 1 2 ? 1.283 -19.438 7.484 1 71.38 2 ALA B O 1
ATOM 882 N N . PRO B 1 3 ? 1.313 -18.203 5.629 1 80.69 3 PRO B N 1
ATOM 883 C CA . PRO B 1 3 ? 2.363 -17.344 6.184 1 80.69 3 PRO B CA 1
ATOM 884 C C . PRO B 1 3 ? 1.929 -16.625 7.461 1 80.69 3 PRO B C 1
ATOM 886 O O . PRO B 1 3 ? 0.73 -16.438 7.691 1 80.69 3 PRO B O 1
ATOM 889 N N . ALA B 1 4 ? 2.959 -16.375 8.336 1 78.38 4 ALA B N 1
ATOM 890 C CA . ALA B 1 4 ? 2.705 -15.609 9.555 1 78.38 4 ALA B CA 1
ATOM 891 C C . ALA B 1 4 ? 2.062 -14.266 9.227 1 78.38 4 ALA B C 1
ATOM 893 O O . ALA B 1 4 ? 2.283 -13.711 8.148 1 78.38 4 ALA B O 1
ATOM 894 N N . ARG B 1 5 ? 1.201 -13.727 10.102 1 86.44 5 ARG B N 1
ATOM 895 C CA . ARG B 1 5 ? 0.578 -12.414 9.977 1 86.44 5 ARG B CA 1
ATOM 896 C C . ARG B 1 5 ? 1.631 -11.32 9.836 1 86.44 5 ARG B C 1
ATOM 898 O O . ARG B 1 5 ? 2.738 -11.445 10.367 1 86.44 5 ARG B O 1
ATOM 905 N N . PRO B 1 6 ? 1.265 -10.305 9.039 1 86.62 6 PRO B N 1
ATOM 906 C CA . PRO B 1 6 ? 2.213 -9.195 8.953 1 86.62 6 PRO B CA 1
ATOM 907 C C . PRO B 1 6 ? 2.486 -8.539 10.312 1 86.62 6 PRO B C 1
ATOM 909 O O . PRO B 1 6 ? 1.575 -8.422 11.133 1 86.62 6 PRO B O 1
ATOM 912 N N . THR B 1 7 ? 3.803 -8.344 10.492 1 80.81 7 THR B N 1
ATOM 913 C CA . THR B 1 7 ? 4.195 -7.605 11.688 1 80.81 7 THR B CA 1
ATOM 914 C C . THR B 1 7 ? 4.355 -6.121 11.375 1 80.81 7 THR B C 1
ATOM 916 O O . THR B 1 7 ? 4.863 -5.754 10.312 1 80.81 7 THR B O 1
ATOM 919 N N . PHE B 1 8 ? 3.783 -5.254 12.281 1 81.62 8 PHE B N 1
ATOM 920 C CA . PHE B 1 8 ? 3.881 -3.809 12.117 1 81.62 8 PHE B CA 1
ATOM 921 C C . PHE B 1 8 ? 4.777 -3.199 13.188 1 81.62 8 PHE B C 1
ATOM 923 O O . PHE B 1 8 ? 4.766 -3.639 14.336 1 81.62 8 PHE B O 1
ATOM 930 N N . PRO B 1 9 ? 5.727 -2.332 12.703 1 72.12 9 PRO B N 1
ATOM 931 C CA . PRO B 1 9 ? 6.605 -1.719 13.703 1 72.12 9 PRO B CA 1
ATOM 932 C C . PRO B 1 9 ? 5.832 -1.058 14.836 1 72.12 9 PRO B C 1
ATOM 934 O O . PRO B 1 9 ? 6.273 -1.091 15.992 1 72.12 9 PRO B O 1
ATOM 937 N N . ASP B 1 10 ? 4.738 -0.415 14.531 1 75.62 10 ASP B N 1
ATOM 938 C CA . ASP B 1 10 ? 3.844 0.216 15.5 1 75.62 10 ASP B CA 1
ATOM 939 C C . ASP B 1 10 ? 2.502 -0.508 15.555 1 75.62 10 ASP B C 1
ATOM 941 O O . ASP B 1 10 ? 2.076 -1.119 14.578 1 75.62 10 ASP B O 1
ATOM 945 N N . PRO B 1 11 ? 1.984 -0.451 16.812 1 84.06 11 PRO B N 1
ATOM 946 C CA . PRO B 1 11 ? 0.67 -1.09 16.922 1 84.06 11 PRO B CA 1
ATOM 947 C C . PRO B 1 11 ? -0.321 -0.57 15.883 1 84.06 11 PRO B C 1
ATOM 949 O O . PRO B 1 11 ? -0.401 0.639 15.648 1 84.06 11 PRO B O 1
ATOM 952 N N . LEU B 1 12 ? -0.985 -1.438 15.328 1 89.44 12 LEU B N 1
ATOM 953 C CA . LEU B 1 12 ? -1.989 -1.1 14.32 1 89.44 12 LEU B CA 1
ATOM 954 C C . LEU B 1 12 ? -3.201 -0.435 14.969 1 89.44 12 LEU B C 1
ATOM 956 O O . LEU B 1 12 ? -3.75 -0.951 15.945 1 89.44 12 LEU B O 1
ATOM 960 N N . PRO B 1 13 ? -3.475 0.807 14.547 1 91 13 PRO B N 1
ATOM 961 C CA . PRO B 1 13 ? -4.691 1.42 15.094 1 91 13 PRO B CA 1
ATOM 962 C C . PRO B 1 13 ? -5.902 0.495 15.016 1 91 13 PRO B C 1
ATOM 964 O O . PRO B 1 13 ? -6.059 -0.248 14.039 1 91 13 PRO B O 1
ATOM 967 N N . ALA B 1 14 ? -6.766 0.582 16.016 1 94.06 14 ALA B N 1
ATOM 968 C CA . ALA B 1 14 ? -7.914 -0.307 16.172 1 94.06 14 ALA B CA 1
ATOM 969 C C . ALA B 1 14 ? -8.812 -0.26 14.945 1 94.06 14 ALA B C 1
ATOM 971 O O . ALA B 1 14 ? -9.383 -1.277 14.547 1 94.06 14 ALA B O 1
ATOM 972 N N . GLU B 1 15 ? -8.906 0.892 14.312 1 95.38 15 GLU B N 1
ATOM 973 C CA . GLU B 1 15 ? -9.797 1.08 13.172 1 95.38 15 GLU B CA 1
ATOM 974 C C . GLU B 1 15 ? -9.289 0.335 11.938 1 95.38 15 GLU B C 1
ATOM 976 O O . GLU B 1 15 ? -10.055 0.033 11.023 1 95.38 15 GLU B O 1
ATOM 981 N N . LEU B 1 16 ? -8.039 0.033 11.883 1 96.56 16 LEU B N 1
ATOM 982 C CA . LEU B 1 16 ? -7.426 -0.603 10.719 1 96.56 16 LEU B CA 1
ATOM 983 C C . LEU B 1 16 ? -7.375 -2.117 10.891 1 96.56 16 LEU B C 1
ATOM 985 O O . LEU B 1 16 ? -7.137 -2.848 9.93 1 96.56 16 LEU B O 1
ATOM 989 N N . GLU B 1 17 ? -7.633 -2.572 12.094 1 95.12 17 GLU B N 1
ATOM 990 C CA . GLU B 1 17 ? -7.527 -3.998 12.383 1 95.12 17 GLU B CA 1
ATOM 991 C C . GLU B 1 17 ? -8.5 -4.809 11.531 1 95.12 17 GLU B C 1
ATOM 993 O O . GLU B 1 17 ? -8.117 -5.812 10.93 1 95.12 17 GLU B O 1
ATOM 998 N N . PRO B 1 18 ? -9.797 -4.387 11.5 1 96.38 18 PRO B N 1
ATOM 999 C CA . PRO B 1 18 ? -10.719 -5.145 10.648 1 96.38 18 PRO B CA 1
ATOM 1000 C C . PRO B 1 18 ? -10.289 -5.168 9.188 1 96.38 18 PRO B C 1
ATOM 1002 O O . PRO B 1 18 ? -10.492 -6.168 8.492 1 96.38 18 PRO B O 1
ATOM 1005 N N . VAL B 1 19 ? -9.773 -4.059 8.672 1 97.38 19 VAL B N 1
ATOM 1006 C CA . VAL B 1 19 ? -9.273 -3.98 7.301 1 97.38 19 VAL B CA 1
ATOM 1007 C C . VAL B 1 19 ? -8.125 -4.969 7.109 1 97.38 19 VAL B C 1
ATOM 1009 O O . VAL B 1 1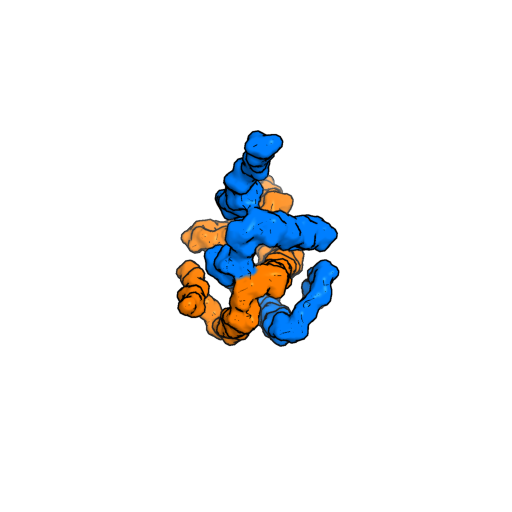9 ? -8.086 -5.695 6.113 1 97.38 19 VAL B O 1
ATOM 1012 N N . CYS B 1 20 ? -7.215 -5.031 8.07 1 96.5 20 CYS B N 1
ATOM 1013 C CA . CYS B 1 20 ? -6.086 -5.953 8.016 1 96.5 20 CYS B CA 1
ATOM 1014 C C . CYS B 1 20 ? -6.566 -7.398 7.945 1 96.5 20 CYS B C 1
ATOM 1016 O O . CYS B 1 20 ? -6.086 -8.18 7.121 1 96.5 20 CYS B O 1
ATOM 1018 N N . GLU B 1 21 ? -7.504 -7.707 8.797 1 96.12 21 GLU B N 1
ATOM 1019 C CA . GLU B 1 21 ? -8.039 -9.062 8.836 1 96.12 21 GLU B CA 1
ATOM 1020 C C . GLU B 1 21 ? -8.695 -9.438 7.512 1 96.12 21 GLU B C 1
ATOM 1022 O O . GLU B 1 21 ? -8.539 -10.562 7.031 1 96.12 21 GLU B O 1
ATOM 1027 N N . GLU B 1 22 ? -9.43 -8.523 6.953 1 97.06 22 GLU B N 1
ATOM 1028 C CA . GLU B 1 22 ? -10.086 -8.781 5.676 1 97.06 22 GLU B CA 1
ATOM 1029 C C . GLU B 1 22 ? -9.055 -8.977 4.559 1 97.06 22 GLU B C 1
ATOM 1031 O O . GLU B 1 22 ? -9.195 -9.891 3.74 1 97.06 22 GLU B O 1
ATOM 1036 N N . LEU B 1 23 ? -8.039 -8.148 4.48 1 97.62 23 LEU B N 1
ATOM 1037 C CA . LEU B 1 23 ? -6.973 -8.273 3.486 1 97.62 23 LEU B CA 1
ATOM 1038 C C . LEU B 1 23 ? -6.258 -9.609 3.621 1 97.62 23 LEU B C 1
ATOM 1040 O O . LEU B 1 23 ? -5.93 -10.25 2.615 1 97.62 23 LEU B O 1
ATOM 1044 N N . LEU B 1 24 ? -6.07 -10.039 4.859 1 96.5 24 LEU B N 1
ATOM 1045 C CA . LEU B 1 24 ? -5.445 -11.328 5.105 1 96.5 24 LEU B CA 1
ATOM 1046 C C . LEU B 1 24 ? -6.305 -12.461 4.559 1 96.5 24 LEU B C 1
ATOM 1048 O O . LEU B 1 24 ? -5.793 -13.391 3.928 1 96.5 24 LEU B O 1
ATOM 1052 N N . ALA B 1 25 ? -7.594 -12.375 4.82 1 96.94 25 ALA B N 1
ATOM 1053 C CA . ALA B 1 25 ? -8.523 -13.391 4.34 1 96.94 25 ALA B CA 1
ATOM 1054 C C . ALA B 1 25 ? -8.531 -13.453 2.816 1 96.94 25 ALA B C 1
ATOM 1056 O O . ALA B 1 25 ? -8.555 -14.539 2.232 1 96.94 25 ALA B O 1
ATOM 1057 N N . ILE B 1 26 ? -8.531 -12.297 2.156 1 97.5 26 ILE B N 1
ATOM 1058 C CA . ILE B 1 26 ? -8.523 -12.219 0.701 1 97.5 26 ILE B CA 1
ATOM 1059 C C . ILE B 1 26 ? -7.223 -12.812 0.159 1 97.5 26 ILE B C 1
ATOM 1061 O O . ILE B 1 26 ? -7.234 -13.555 -0.829 1 97.5 26 ILE B O 1
ATOM 1065 N N . ALA B 1 27 ? -6.07 -12.469 0.791 1 96.56 27 ALA B N 1
ATOM 1066 C CA . ALA B 1 27 ? -4.781 -13.023 0.39 1 96.56 27 ALA B CA 1
ATOM 1067 C C . ALA B 1 27 ? -4.785 -14.547 0.469 1 96.56 27 ALA B C 1
ATOM 1069 O O . ALA B 1 27 ? -4.309 -15.227 -0.445 1 96.56 27 ALA B O 1
ATOM 1070 N N . GLU B 1 28 ? -5.328 -15.062 1.567 1 96.44 28 GLU B N 1
ATOM 1071 C CA . GLU B 1 28 ? -5.379 -16.516 1.764 1 96.44 28 GLU B CA 1
ATOM 1072 C C . GLU B 1 28 ? -6.195 -17.188 0.667 1 96.44 28 GLU B C 1
ATOM 1074 O O . GLU B 1 28 ? -5.82 -18.25 0.177 1 96.44 28 GLU B O 1
ATOM 1079 N N . LYS B 1 29 ? -7.305 -16.578 0.289 1 96.69 29 LYS B N 1
ATOM 1080 C CA . LYS B 1 29 ? -8.156 -17.109 -0.771 1 96.69 29 LYS B CA 1
ATOM 1081 C C . LYS B 1 29 ? -7.422 -17.141 -2.109 1 96.69 29 LYS B C 1
ATOM 1083 O O . LYS B 1 29 ? -7.754 -17.922 -2.994 1 96.69 29 LYS B O 1
ATOM 1088 N N . ARG B 1 30 ? -6.445 -16.25 -2.264 1 95.31 30 ARG B N 1
ATOM 1089 C CA . ARG B 1 30 ? -5.746 -16.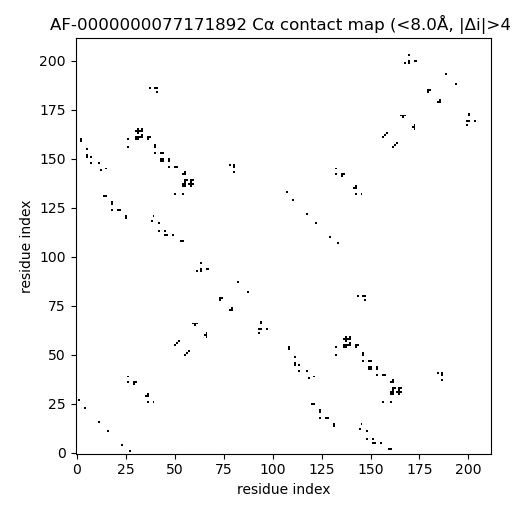094 -3.535 1 95.31 30 ARG B CA 1
ATOM 1090 C C . ARG B 1 30 ? -4.395 -16.797 -3.512 1 95.31 30 ARG B C 1
ATOM 1092 O O . ARG B 1 30 ? -3.584 -16.625 -4.426 1 95.31 30 ARG B O 1
ATOM 1099 N N . ARG B 1 31 ? -4.168 -17.562 -2.484 1 94.44 31 ARG B N 1
ATOM 1100 C CA . ARG B 1 31 ? -2.898 -18.266 -2.35 1 94.44 31 ARG B CA 1
ATOM 1101 C C . ARG B 1 31 ? -2.59 -19.094 -3.598 1 94.44 31 ARG B C 1
ATOM 1103 O O . ARG B 1 31 ? -3.459 -19.797 -4.113 1 94.44 31 ARG B O 1
ATOM 1110 N N . GLY B 1 32 ? -1.317 -18.953 -4.105 1 92 32 GLY B N 1
ATOM 1111 C CA . GLY B 1 32 ? -0.876 -19.734 -5.254 1 92 32 GLY B CA 1
ATOM 1112 C C . GLY B 1 32 ? -1.258 -19.109 -6.582 1 92 32 GLY B C 1
ATOM 1113 O O . GLY B 1 32 ? -0.837 -19.578 -7.641 1 92 32 GLY B O 1
ATOM 1114 N N . ASN B 1 33 ? -2.049 -18.062 -6.594 1 93.12 33 ASN B N 1
ATOM 1115 C CA . ASN B 1 33 ? -2.477 -17.359 -7.797 1 93.12 33 ASN B CA 1
ATOM 1116 C C . ASN B 1 33 ? -1.785 -16.016 -7.938 1 93.12 33 ASN B C 1
ATOM 1118 O O . ASN B 1 33 ? -2.291 -15 -7.449 1 93.12 33 ASN B O 1
ATOM 1122 N N . ALA B 1 34 ? -0.668 -16 -8.641 1 89.88 34 ALA B N 1
ATOM 1123 C CA . ALA B 1 34 ? 0.197 -14.836 -8.758 1 89.88 34 ALA B CA 1
ATOM 1124 C C . ALA B 1 34 ? -0.544 -13.664 -9.391 1 89.88 34 ALA B C 1
ATOM 1126 O O . ALA B 1 34 ? -0.366 -12.516 -8.984 1 89.88 34 ALA B O 1
ATOM 1127 N N . VAL B 1 35 ? -1.41 -13.953 -10.297 1 87.12 35 VAL B N 1
ATOM 1128 C CA . VAL B 1 35 ? -2.117 -12.914 -11.031 1 87.12 35 VAL B CA 1
ATOM 1129 C C . VAL B 1 35 ? -3.098 -12.203 -10.094 1 87.12 35 VAL B C 1
ATOM 1131 O O . VAL B 1 35 ? -3.145 -10.969 -10.062 1 87.12 35 VAL B O 1
ATOM 1134 N N . GLU B 1 36 ? -3.832 -12.945 -9.359 1 91.56 36 GLU B N 1
ATOM 1135 C CA . GLU B 1 36 ? -4.797 -12.352 -8.438 1 91.56 36 GLU B CA 1
ATOM 1136 C C . GLU B 1 36 ? -4.098 -11.648 -7.285 1 91.56 36 GLU B C 1
ATOM 1138 O O . GLU B 1 36 ? -4.57 -10.617 -6.797 1 91.56 36 GLU B O 1
ATOM 1143 N N . LEU B 1 37 ? -2.984 -12.219 -6.824 1 93.75 37 LEU B N 1
ATOM 1144 C CA . LEU B 1 37 ? -2.186 -11.57 -5.785 1 93.75 37 LEU B CA 1
ATOM 1145 C C . LEU B 1 37 ? -1.618 -10.25 -6.281 1 93.75 37 LEU B C 1
ATOM 1147 O O . LEU B 1 37 ? -1.553 -9.273 -5.527 1 93.75 37 LEU B O 1
ATOM 1151 N N . LEU B 1 38 ? -1.22 -10.195 -7.582 1 90.75 38 LEU B N 1
ATOM 1152 C CA . LEU B 1 38 ? -0.728 -8.969 -8.195 1 90.75 38 LEU B CA 1
ATOM 1153 C C . LEU B 1 38 ? -1.809 -7.895 -8.195 1 90.75 38 LEU B C 1
ATOM 1155 O O . LEU B 1 38 ? -1.516 -6.711 -7.992 1 90.75 38 LEU B O 1
ATOM 1159 N N . GLN B 1 39 ? -3.041 -8.281 -8.398 1 91.06 39 GLN B N 1
ATOM 1160 C CA . GLN B 1 39 ? -4.148 -7.336 -8.344 1 91.06 39 GLN B CA 1
ATOM 1161 C C . GLN B 1 39 ? -4.25 -6.676 -6.973 1 91.06 39 GLN B C 1
ATOM 1163 O O . GLN B 1 39 ? -4.488 -5.473 -6.875 1 91.06 39 GLN B O 1
ATOM 1168 N N . MET B 1 40 ? -4.109 -7.504 -5.93 1 94.25 40 MET B N 1
ATOM 11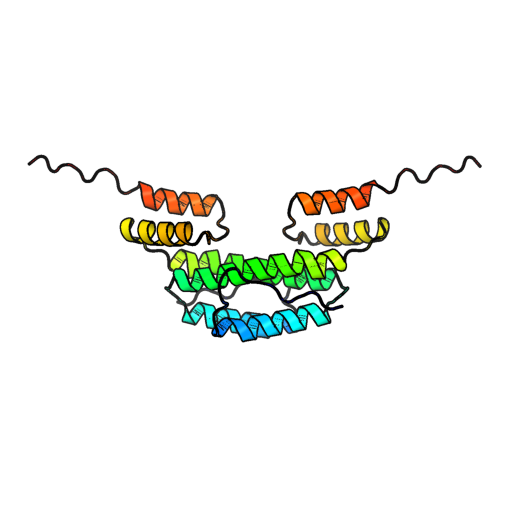69 C CA . MET B 1 40 ? -4.137 -6.984 -4.562 1 94.25 40 MET B CA 1
ATOM 1170 C C . MET B 1 40 ? -2.977 -6.023 -4.324 1 94.25 40 MET B C 1
ATOM 1172 O O . MET B 1 40 ? -3.152 -4.977 -3.701 1 94.25 40 MET B O 1
ATOM 1176 N N . LEU B 1 41 ? -1.751 -6.367 -4.773 1 92.81 41 LEU B N 1
ATOM 1177 C CA . LEU B 1 41 ? -0.573 -5.52 -4.625 1 92.81 41 LEU B CA 1
ATOM 1178 C C . LEU B 1 41 ? -0.783 -4.176 -5.312 1 92.81 41 LEU B C 1
ATOM 1180 O O . LEU B 1 41 ? -0.483 -3.127 -4.734 1 92.81 41 LEU B O 1
ATOM 1184 N N . ARG B 1 42 ? -1.354 -4.203 -6.461 1 89.5 42 ARG B N 1
ATOM 1185 C CA . ARG B 1 42 ? -1.621 -2.98 -7.211 1 89.5 42 ARG B CA 1
ATOM 1186 C C . ARG B 1 42 ? -2.67 -2.125 -6.508 1 89.5 42 ARG B C 1
ATOM 1188 O O . ARG B 1 42 ? -2.568 -0.896 -6.488 1 89.5 42 ARG B O 1
ATOM 1195 N N . PHE B 1 43 ? -3.658 -2.779 -6.016 1 93.06 43 PHE B N 1
ATOM 1196 C CA . PHE B 1 43 ? -4.668 -2.064 -5.246 1 93.06 43 PHE B CA 1
ATOM 1197 C C . PHE B 1 43 ? -4.035 -1.321 -4.074 1 93.06 43 PHE B C 1
ATOM 1199 O O . PHE B 1 43 ? -4.254 -0.121 -3.902 1 93.06 43 PHE B O 1
ATOM 1206 N N . LEU B 1 44 ? -3.262 -2.045 -3.258 1 93.81 44 LEU B N 1
ATOM 1207 C CA . LEU B 1 44 ? -2.613 -1.454 -2.092 1 93.81 44 LEU B CA 1
ATOM 1208 C C . LEU B 1 44 ? -1.704 -0.301 -2.502 1 93.81 44 LEU B C 1
ATOM 1210 O O . LEU B 1 44 ? -1.704 0.753 -1.862 1 93.81 44 LEU B O 1
ATOM 1214 N N . GLU B 1 45 ? -0.954 -0.476 -3.562 1 89.81 45 GLU B N 1
ATOM 1215 C CA . GLU B 1 45 ? -0.038 0.545 -4.062 1 89.81 45 GLU B CA 1
ATOM 1216 C C . GLU B 1 45 ? -0.796 1.779 -4.543 1 89.81 45 GLU B C 1
ATOM 1218 O O . GLU B 1 45 ? -0.441 2.906 -4.191 1 89.81 45 GLU B O 1
ATOM 1223 N N . ASN B 1 46 ? -1.81 1.597 -5.328 1 90 46 ASN B N 1
ATOM 1224 C CA . ASN B 1 46 ? -2.586 2.709 -5.863 1 90 46 ASN B CA 1
ATOM 1225 C C . ASN B 1 46 ? -3.279 3.496 -4.754 1 90 46 ASN B C 1
ATOM 1227 O O . ASN B 1 46 ? -3.291 4.727 -4.773 1 90 46 ASN B O 1
ATOM 1231 N N . PHE B 1 47 ? -3.871 2.773 -3.867 1 93.81 47 PHE B N 1
ATOM 1232 C CA . PHE B 1 47 ? -4.523 3.461 -2.76 1 93.81 47 PHE B CA 1
ATOM 1233 C C . PHE B 1 47 ? -3.51 4.25 -1.941 1 93.81 47 PHE B C 1
ATOM 1235 O O . PHE B 1 47 ? -3.781 5.383 -1.533 1 93.81 47 PHE B O 1
ATOM 1242 N N . HIS B 1 48 ? -2.324 3.596 -1.63 1 92.94 48 HIS B N 1
ATOM 1243 C CA . HIS B 1 48 ? -1.262 4.281 -0.903 1 92.94 48 HIS B CA 1
ATOM 1244 C C . HIS B 1 48 ? -0.885 5.594 -1.584 1 92.94 48 HIS B C 1
ATOM 1246 O O . HIS B 1 48 ? -0.776 6.629 -0.926 1 92.94 48 HIS B O 1
ATOM 1252 N N . HIS B 1 49 ? -0.742 5.605 -2.861 1 89.62 49 HIS B N 1
ATOM 1253 C CA . HIS B 1 49 ? -0.385 6.797 -3.623 1 89.62 49 HIS B CA 1
ATOM 1254 C C . HIS B 1 49 ? -1.489 7.848 -3.551 1 89.62 49 HIS B C 1
ATOM 1256 O O . HIS B 1 49 ? -1.212 9.031 -3.352 1 89.62 49 HIS B O 1
ATOM 1262 N N . TRP B 1 50 ? -2.648 7.391 -3.805 1 91.88 50 TRP B N 1
ATOM 1263 C CA . TRP B 1 50 ? -3.791 8.297 -3.771 1 91.88 50 TRP B CA 1
ATOM 1264 C C . TRP B 1 50 ? -3.906 8.977 -2.414 1 91.88 50 TRP B C 1
ATOM 1266 O O . TRP B 1 50 ? -4.047 10.203 -2.336 1 91.88 50 TRP B O 1
ATOM 1276 N N . LEU B 1 51 ? -3.885 8.242 -1.359 1 95.12 51 LEU B N 1
ATOM 1277 C CA . LEU B 1 51 ? -3.973 8.758 0 1 95.12 51 LEU B CA 1
ATOM 1278 C C . LEU B 1 51 ? -2.854 9.758 0.273 1 95.12 51 LEU B C 1
ATOM 1280 O O . LEU B 1 51 ? -3.09 10.812 0.87 1 95.12 51 LEU B O 1
ATOM 1284 N N . ARG B 1 52 ? -1.626 9.375 -0.112 1 90.5 52 ARG B N 1
ATOM 1285 C CA . ARG B 1 52 ? -0.473 10.258 0.046 1 90.5 52 ARG B CA 1
ATOM 1286 C C . ARG B 1 52 ? -0.683 11.578 -0.696 1 90.5 52 ARG B C 1
ATOM 1288 O O . ARG B 1 52 ? -0.513 12.648 -0.121 1 90.5 52 ARG B O 1
ATOM 1295 N N . ASP B 1 53 ? -1.155 11.531 -1.916 1 89 53 ASP B N 1
ATOM 1296 C CA . ASP B 1 53 ? -1.221 12.688 -2.805 1 89 53 ASP B CA 1
ATOM 1297 C C . ASP B 1 53 ? -2.42 13.57 -2.469 1 89 53 ASP B C 1
ATOM 1299 O O . ASP B 1 53 ? -2.484 14.727 -2.896 1 89 53 ASP B O 1
ATOM 1303 N N . THR B 1 54 ? -3.367 13.062 -1.807 1 92.06 54 THR B N 1
ATOM 1304 C CA . THR B 1 54 ? -4.57 13.836 -1.518 1 92.06 54 THR B CA 1
ATOM 1305 C C . THR B 1 54 ? -4.668 14.148 -0.027 1 92.06 54 THR B C 1
ATOM 1307 O O . THR B 1 54 ? -4.102 15.133 0.447 1 92.06 54 THR B O 1
ATOM 1310 N N . TYR B 1 55 ? -5.059 13.172 0.813 1 92.62 55 TYR B N 1
ATOM 1311 C CA . TYR B 1 55 ? -5.344 13.398 2.225 1 92.62 55 TYR B CA 1
ATOM 1312 C C . TYR B 1 55 ? -4.082 13.805 2.979 1 92.62 55 TYR B C 1
ATOM 1314 O O . TYR B 1 55 ? -4.09 14.781 3.736 1 92.62 55 TYR B O 1
ATOM 1322 N N . TYR B 1 56 ? -3.023 13.117 2.797 1 91.88 56 TYR B N 1
ATOM 1323 C CA . TYR B 1 56 ? -1.818 13.352 3.586 1 91.88 56 TYR B CA 1
ATOM 1324 C C . TYR B 1 56 ? -1.172 14.68 3.221 1 91.88 56 TYR B C 1
ATOM 1326 O O . TYR B 1 56 ? -0.878 15.492 4.098 1 91.88 56 TYR B O 1
ATOM 1334 N N . MET B 1 57 ? -0.919 14.891 1.951 1 86.56 57 MET B N 1
ATOM 1335 C CA . MET B 1 57 ? -0.268 16.109 1.499 1 86.56 57 MET B CA 1
ATOM 1336 C C . MET B 1 57 ? -1.083 17.344 1.892 1 86.56 57 MET B C 1
ATOM 1338 O O . MET B 1 57 ? -0.52 18.375 2.248 1 86.56 57 MET B O 1
ATOM 1342 N N . GLU B 1 58 ? -2.408 17.203 1.874 1 89.81 58 GLU B N 1
ATOM 1343 C CA . GLU B 1 58 ? -3.297 18.297 2.227 1 89.81 58 GLU B CA 1
ATOM 1344 C C . GLU B 1 58 ? -3.279 18.562 3.73 1 89.81 58 GLU B C 1
ATOM 1346 O O . GLU B 1 58 ? -3.588 19.672 4.176 1 89.81 58 GLU B O 1
ATOM 1351 N N . ALA B 1 59 ? -2.939 17.594 4.477 1 91.31 59 ALA B N 1
ATOM 1352 C CA . ALA B 1 59 ? -2.969 17.703 5.934 1 91.31 59 ALA B CA 1
ATOM 1353 C C . ALA B 1 59 ? -1.678 18.312 6.469 1 91.31 59 ALA B C 1
ATOM 1355 O O . ALA B 1 59 ? -1.607 18.703 7.633 1 91.31 59 ALA B O 1
ATOM 1356 N N . LEU B 1 60 ? -0.583 18.391 5.668 1 87.88 60 LEU B N 1
ATOM 1357 C CA . LEU B 1 60 ? 0.696 18.938 6.105 1 87.88 60 LEU B CA 1
ATOM 1358 C C . LEU B 1 60 ? 0.58 20.438 6.383 1 87.88 60 LEU B C 1
ATOM 1360 O O . LEU B 1 60 ? -0.058 21.156 5.621 1 87.88 60 LEU B O 1
ATOM 1364 N N . PRO B 1 61 ? 1.159 20.797 7.539 1 85.88 61 PRO B N 1
ATOM 1365 C CA . PRO B 1 61 ? 1.084 22.219 7.891 1 85.88 61 PRO B CA 1
ATOM 1366 C C . PRO B 1 61 ? 1.711 23.125 6.828 1 85.88 61 PRO B C 1
ATOM 1368 O O . PRO B 1 61 ? 2.645 22.703 6.137 1 85.88 61 PRO B O 1
ATOM 1371 N N . THR B 1 62 ? 1.147 24.312 6.688 1 81.38 62 THR B N 1
ATOM 1372 C CA . THR B 1 62 ? 1.657 25.297 5.746 1 81.38 62 THR B CA 1
ATOM 1373 C C . THR B 1 62 ? 2.703 26.188 6.414 1 81.38 62 THR B C 1
ATOM 1375 O O . THR B 1 62 ? 3.49 26.859 5.73 1 81.38 62 THR B O 1
ATOM 1378 N N . ASN B 1 63 ? 2.621 26.219 7.742 1 84.94 63 ASN B N 1
ATOM 1379 C CA . ASN B 1 63 ? 3.609 26.969 8.508 1 84.94 63 ASN B CA 1
ATOM 1380 C C . ASN B 1 63 ? 4.914 26.188 8.664 1 84.94 63 ASN B C 1
ATOM 1382 O O . ASN B 1 63 ? 4.898 25.016 9.016 1 84.94 63 ASN B O 1
ATOM 1386 N N . ARG B 1 64 ? 6.039 26.766 8.43 1 83.31 64 ARG B N 1
ATOM 1387 C CA . ARG B 1 64 ? 7.359 26.141 8.398 1 83.31 64 ARG B CA 1
ATOM 1388 C C . ARG B 1 64 ? 7.676 25.469 9.727 1 83.31 64 ARG B C 1
ATOM 1390 O O . ARG B 1 64 ? 8.172 24.344 9.75 1 83.31 64 ARG B O 1
ATOM 1397 N N . GLN B 1 65 ? 7.43 26.203 10.812 1 85.44 65 GLN B N 1
ATOM 1398 C CA . GLN B 1 65 ? 7.734 25.672 12.133 1 85.44 65 GLN B CA 1
ATOM 1399 C C . GLN B 1 65 ? 6.926 24.406 12.414 1 85.44 65 GLN B C 1
ATOM 1401 O O . GLN B 1 65 ? 7.461 23.422 12.922 1 85.44 65 GLN B O 1
ATOM 1406 N N . GLU B 1 66 ? 5.676 24.484 12.023 1 86.19 66 GLU B N 1
ATOM 1407 C CA . GLU B 1 66 ? 4.801 23.328 12.25 1 86.19 66 GLU B CA 1
ATOM 1408 C C . GLU B 1 66 ? 5.203 22.141 11.375 1 86.19 66 GLU B C 1
ATOM 1410 O O . GLU B 1 66 ? 5.152 21 11.82 1 86.19 66 GLU B O 1
ATOM 1415 N N . LEU B 1 67 ? 5.559 22.469 10.172 1 86.75 67 LEU B N 1
ATOM 1416 C CA . LEU B 1 67 ? 6.031 21.422 9.266 1 86.75 67 LEU B CA 1
ATOM 1417 C C . LEU B 1 67 ? 7.312 20.797 9.789 1 86.75 67 LEU B C 1
ATOM 1419 O O . LEU B 1 67 ? 7.465 19.562 9.742 1 86.75 67 LEU B O 1
ATOM 1423 N N . PHE B 1 68 ? 8.203 21.578 10.211 1 84.44 68 PHE B N 1
ATOM 1424 C CA . PHE B 1 68 ? 9.461 21.109 10.781 1 84.44 68 PHE B CA 1
ATOM 1425 C C . PHE B 1 68 ? 9.195 20.172 11.961 1 84.44 68 PHE B C 1
ATOM 1427 O O . PHE B 1 68 ? 9.766 19.094 12.031 1 84.44 68 PHE B O 1
ATOM 1434 N N . ASP B 1 69 ? 8.336 20.609 12.844 1 85.94 69 ASP B N 1
ATOM 1435 C CA . ASP B 1 69 ? 7.996 19.812 14.016 1 85.94 69 ASP B CA 1
ATOM 1436 C C . ASP B 1 69 ? 7.441 18.453 13.602 1 85.94 69 ASP B C 1
ATOM 1438 O O . ASP B 1 69 ? 7.793 17.438 14.195 1 85.94 69 ASP B O 1
ATOM 1442 N N . LEU B 1 70 ? 6.598 18.547 12.695 1 86.12 70 LEU B N 1
ATOM 1443 C CA . LEU B 1 70 ? 5.977 17.312 12.219 1 86.12 70 LEU B CA 1
ATOM 1444 C C . LEU B 1 70 ? 7.016 16.375 11.609 1 86.12 70 LEU B C 1
ATOM 1446 O O . LEU B 1 70 ? 7.047 15.188 11.922 1 86.12 70 LEU B O 1
ATOM 1450 N N . LEU B 1 71 ? 7.938 16.875 10.711 1 82.38 71 LEU B N 1
ATOM 1451 C CA . LEU B 1 71 ? 8.969 16.094 10.047 1 82.38 71 LEU B CA 1
ATOM 1452 C C . LEU B 1 71 ? 9.938 15.492 11.07 1 82.38 71 LEU B C 1
ATOM 1454 O O . LEU B 1 71 ? 10.375 14.352 10.922 1 82.38 71 LEU B O 1
ATOM 1458 N N . MET B 1 72 ? 10.242 16.234 12.031 1 83 72 MET B N 1
ATOM 1459 C CA . MET B 1 72 ? 11.109 15.766 13.102 1 83 72 MET B CA 1
ATOM 1460 C C . MET B 1 72 ? 10.453 14.625 13.875 1 83 72 MET B C 1
ATOM 1462 O O . MET B 1 72 ? 11.125 13.664 14.258 1 83 72 MET B O 1
ATOM 1466 N N . GLN B 1 73 ? 9.18 14.75 14.094 1 83.06 73 GLN B N 1
ATOM 1467 C CA . GLN B 1 73 ? 8.445 13.672 14.758 1 83.06 73 GLN B CA 1
ATOM 1468 C C . GLN B 1 73 ? 8.484 12.391 13.93 1 83.06 73 GLN B C 1
ATOM 1470 O O . GLN B 1 73 ? 8.703 11.305 14.477 1 83.06 73 GLN B O 1
ATOM 1475 N N . MET B 1 74 ? 8.336 12.578 12.641 1 78.94 74 MET B N 1
ATOM 1476 C CA . MET B 1 74 ? 8.398 11.43 11.75 1 78.94 74 MET B CA 1
ATOM 1477 C C . MET B 1 74 ? 9.789 10.805 11.758 1 78.94 74 MET B C 1
ATOM 1479 O O . MET B 1 74 ? 9.93 9.578 11.75 1 78.94 74 MET B O 1
ATOM 1483 N N . GLU B 1 75 ? 10.758 11.672 11.688 1 78.44 75 GLU B N 1
ATOM 1484 C CA . GLU B 1 75 ? 12.148 11.219 11.695 1 78.44 75 GLU B CA 1
ATOM 1485 C C . GLU B 1 75 ? 12.477 10.469 12.984 1 78.44 75 GLU B C 1
ATOM 1487 O O . GLU B 1 75 ? 13.086 9.398 12.953 1 78.44 75 GLU B O 1
ATOM 1492 N N . GLN B 1 76 ? 12.062 10.922 14.07 1 80.44 76 GLN B N 1
ATOM 1493 C CA . GLN B 1 76 ? 12.336 10.336 15.375 1 80.44 76 GLN B CA 1
ATOM 1494 C C . GLN B 1 76 ? 11.68 8.969 15.516 1 80.44 76 GLN B C 1
ATOM 1496 O O . GLN B 1 76 ? 12.258 8.062 16.125 1 80.44 76 GLN B O 1
ATOM 1501 N N . GLN B 1 77 ? 10.578 8.898 14.914 1 74.5 77 GLN B N 1
ATOM 1502 C CA . GLN B 1 77 ? 9.875 7.621 14.992 1 74.5 77 GLN B CA 1
ATOM 1503 C C . GLN B 1 77 ? 10.391 6.641 13.945 1 74.5 77 GLN B C 1
ATOM 1505 O O . GLN B 1 77 ? 10.109 5.445 14.016 1 74.5 77 GLN B O 1
ATOM 1510 N N . GLY B 1 78 ? 11.352 7.145 13.086 1 69.38 78 GLY B N 1
ATOM 1511 C CA . GLY B 1 78 ? 11.883 6.297 12.031 1 69.38 78 GLY B CA 1
ATOM 1512 C C . GLY B 1 78 ? 10.852 5.898 11 1 69.38 78 GLY B C 1
ATOM 1513 O O . GLY B 1 78 ? 10.992 4.871 10.336 1 69.38 78 GLY B O 1
ATOM 1514 N N . ASN B 1 79 ? 9.742 6.605 10.977 1 66.38 79 ASN B N 1
ATOM 1515 C CA . ASN B 1 79 ? 8.57 6.23 10.188 1 66.38 79 ASN B CA 1
ATOM 1516 C C . ASN B 1 79 ? 8.352 7.195 9.023 1 66.38 79 ASN B C 1
ATOM 1518 O O . ASN B 1 79 ? 7.246 7.719 8.852 1 66.38 79 ASN B O 1
ATOM 1522 N N . TRP B 1 80 ? 9.43 7.465 8.258 1 70.5 80 TRP B N 1
ATOM 1523 C CA . TRP B 1 80 ? 9.289 8.328 7.09 1 70.5 80 TRP B CA 1
ATOM 1524 C C . TRP B 1 80 ? 8.469 7.641 6.004 1 70.5 80 TRP B C 1
ATOM 1526 O O . TRP B 1 80 ? 8.742 6.492 5.645 1 70.5 80 TRP B O 1
ATOM 1536 N N . PRO B 1 81 ? 7.301 8.219 5.648 1 71.25 81 PRO B N 1
ATOM 1537 C CA . PRO B 1 81 ? 6.562 7.605 4.543 1 71.25 81 PRO B CA 1
ATOM 1538 C C . PRO B 1 81 ? 7.363 7.582 3.242 1 71.25 81 PRO B C 1
ATOM 1540 O O . PRO B 1 81 ? 8.297 8.367 3.074 1 71.25 81 PRO B O 1
ATOM 1543 N N . ASN B 1 82 ? 7.039 6.656 2.459 1 71.81 82 ASN B N 1
ATOM 1544 C CA . ASN B 1 82 ? 7.602 6.66 1.112 1 71.81 82 ASN B CA 1
ATOM 1545 C C . ASN B 1 82 ? 7.051 7.812 0.28 1 71.81 82 ASN B C 1
ATOM 1547 O O . ASN B 1 82 ? 5.863 7.84 -0.042 1 71.81 82 ASN B O 1
ATOM 1551 N N . LEU B 1 83 ? 7.914 8.898 0.191 1 74.31 83 LEU B N 1
ATOM 1552 C CA . LEU B 1 83 ? 7.516 10.062 -0.591 1 74.31 83 LEU B CA 1
ATOM 1553 C C . LEU B 1 83 ? 8.336 10.164 -1.87 1 74.31 83 LEU B C 1
ATOM 1555 O O . LEU B 1 83 ? 9.555 9.977 -1.845 1 74.31 83 LEU B O 1
ATOM 1559 N N . PRO B 1 84 ? 7.617 10.383 -2.977 1 70.12 84 PRO B N 1
ATOM 1560 C CA . PRO B 1 84 ? 8.375 10.68 -4.195 1 70.12 84 PRO B CA 1
ATOM 1561 C C . PRO B 1 84 ? 9.352 11.836 -4.02 1 70.12 84 PRO B C 1
ATOM 1563 O O . PRO B 1 84 ? 9.078 12.773 -3.258 1 70.12 84 PRO B O 1
ATOM 1566 N N . ARG B 1 85 ? 10.461 11.688 -4.758 1 68.44 85 ARG B N 1
ATOM 1567 C CA . ARG B 1 85 ? 11.492 12.719 -4.676 1 68.44 85 ARG B CA 1
ATOM 1568 C C . ARG B 1 85 ? 10.906 14.102 -4.91 1 68.44 85 ARG B C 1
ATOM 1570 O O . ARG B 1 85 ? 11.25 15.062 -4.215 1 68.44 85 ARG B O 1
ATOM 1577 N N . THR B 1 86 ? 10.102 14.172 -5.875 1 72.5 86 THR B N 1
ATOM 1578 C CA . THR B 1 86 ? 9.484 15.453 -6.195 1 72.5 86 THR B CA 1
ATOM 1579 C C . THR B 1 86 ? 8.719 16 -4.988 1 72.5 86 THR B C 1
ATOM 1581 O O . THR B 1 86 ? 8.766 17.203 -4.715 1 72.5 86 THR B O 1
ATOM 1584 N N . GLN B 1 87 ? 8.055 15.172 -4.23 1 76.44 87 GLN B N 1
ATOM 1585 C CA . GLN B 1 87 ? 7.285 15.594 -3.064 1 76.44 87 GLN B CA 1
ATOM 1586 C C . GLN B 1 87 ? 8.211 15.945 -1.9 1 76.44 87 GLN B C 1
ATOM 1588 O O . GLN B 1 87 ? 7.957 16.906 -1.173 1 76.44 87 GLN B O 1
ATOM 1593 N N . LEU B 1 88 ? 9.266 15.172 -1.749 1 75.69 88 LEU B N 1
ATOM 1594 C CA . LEU B 1 88 ? 10.258 15.484 -0.732 1 75.69 88 LEU B CA 1
ATOM 1595 C C . LEU B 1 88 ? 10.875 16.859 -0.984 1 75.69 88 LEU B C 1
ATOM 1597 O O . LEU B 1 88 ? 11.07 17.641 -0.048 1 75.69 88 LEU B O 1
ATOM 1601 N N . ARG B 1 89 ? 11.148 17.094 -2.236 1 75.06 89 ARG B N 1
ATOM 1602 C CA . ARG B 1 89 ? 11.711 18.375 -2.623 1 75.06 89 ARG B CA 1
ATOM 1603 C C . ARG B 1 89 ? 10.75 19.516 -2.303 1 75.06 89 ARG B C 1
ATOM 1605 O O . ARG B 1 89 ? 11.164 20.562 -1.795 1 75.06 89 ARG B O 1
ATOM 1612 N N . SER B 1 90 ? 9.516 19.328 -2.607 1 77.94 90 SER B N 1
ATOM 1613 C CA . SER B 1 90 ? 8.5 20.328 -2.318 1 77.94 90 SER B CA 1
ATOM 1614 C C . SER B 1 90 ? 8.398 20.609 -0.82 1 77.94 90 SER B C 1
ATOM 1616 O O . SER B 1 90 ? 8.266 21.75 -0.398 1 77.94 90 SER B O 1
ATOM 1618 N N . LEU B 1 91 ? 8.43 19.547 -0.076 1 78.94 91 LEU B N 1
ATOM 1619 C CA . LEU B 1 91 ? 8.375 19.688 1.375 1 78.94 91 LEU B CA 1
ATOM 1620 C C . LEU B 1 91 ? 9.594 20.438 1.894 1 78.94 91 LEU B C 1
ATOM 1622 O O . LEU B 1 91 ? 9.469 21.328 2.738 1 78.94 91 LEU B O 1
ATOM 1626 N N . LEU B 1 92 ? 10.781 20.047 1.357 1 76.62 92 LEU B N 1
ATOM 1627 C CA . LEU B 1 92 ? 12.023 20.719 1.747 1 76.62 92 LEU B CA 1
ATOM 1628 C C . LEU B 1 92 ? 12 22.188 1.351 1 76.62 92 LEU B C 1
ATOM 1630 O O . LEU B 1 92 ? 12.469 23.047 2.104 1 76.62 92 LEU B O 1
ATOM 1634 N N . ALA B 1 93 ? 11.516 22.484 0.182 1 78.38 93 ALA B N 1
ATOM 1635 C CA . ALA B 1 93 ? 11.398 23.859 -0.282 1 78.38 93 ALA B CA 1
ATOM 1636 C C . ALA B 1 93 ? 10.539 24.688 0.667 1 78.38 93 ALA B C 1
ATOM 1638 O O . ALA B 1 93 ? 10.867 25.828 0.977 1 78.38 93 ALA B O 1
ATOM 1639 N N . ARG B 1 94 ? 9.453 24.156 1.075 1 79.5 94 ARG B N 1
ATOM 1640 C CA . ARG B 1 94 ? 8.57 24.844 2.018 1 79.5 94 ARG B CA 1
ATOM 1641 C C . ARG B 1 94 ? 9.273 25.078 3.348 1 79.5 94 ARG B C 1
ATOM 1643 O O . ARG B 1 94 ? 9.055 26.094 3.998 1 79.5 94 ARG B O 1
ATOM 1650 N N . LEU B 1 95 ? 10.188 24.188 3.67 1 77.19 95 LEU B N 1
ATOM 1651 C CA . LEU B 1 95 ? 10.945 24.297 4.914 1 77.19 95 LEU B CA 1
ATOM 1652 C C . LEU B 1 95 ? 12 25.391 4.816 1 77.19 95 LEU B C 1
ATOM 1654 O O . LEU B 1 95 ? 12.289 26.078 5.801 1 77.19 95 LEU B O 1
ATOM 1658 N N . THR B 1 96 ? 12.609 25.547 3.619 1 74.25 96 THR B N 1
ATOM 1659 C CA . THR B 1 96 ? 13.727 26.484 3.445 1 74.25 96 THR B CA 1
ATOM 1660 C C . THR B 1 96 ? 13.211 27.859 3.051 1 74.25 96 THR B C 1
ATOM 1662 O O . THR B 1 96 ? 13.938 28.859 3.168 1 74.25 96 THR B O 1
ATOM 1665 N N . GLN B 1 97 ? 12.172 28.016 2.299 1 66.5 97 GLN B N 1
ATOM 1666 C CA . GLN B 1 97 ? 11.672 29.328 1.916 1 66.5 97 GLN B CA 1
ATOM 1667 C C . GLN B 1 97 ? 11.547 30.25 3.131 1 66.5 97 GLN B C 1
ATOM 1669 O O . GLN B 1 97 ? 11.461 31.469 2.986 1 66.5 97 GLN B O 1
ATOM 1674 N N . SER B 1 98 ? 11.312 29.969 4.301 1 53.25 98 SER B N 1
ATOM 1675 C CA . SER B 1 98 ? 11.477 31.016 5.305 1 53.25 98 SER B CA 1
ATOM 1676 C C . SER B 1 98 ? 12.93 31.5 5.359 1 53.25 98 SER B C 1
ATOM 1678 O O . SER B 1 98 ? 13.82 30.75 5.75 1 53.25 98 SER B O 1
ATOM 1680 N N . GLY B 1 99 ? 13.414 32.375 4.422 1 46.41 99 GLY B N 1
ATOM 1681 C CA . GLY B 1 99 ? 14.562 33.281 4.57 1 46.41 99 GLY B CA 1
ATOM 1682 C C . GLY B 1 99 ? 14.773 33.75 5.996 1 46.41 99 GLY B C 1
ATOM 1683 O O . GLY B 1 99 ? 13.914 33.531 6.859 1 46.41 99 GLY B O 1
ATOM 1684 N N . PRO B 1 100 ? 16.031 34.438 6.254 1 45.22 100 PRO B N 1
ATOM 1685 C CA . PRO B 1 100 ? 16.484 35.125 7.473 1 45.22 100 PRO B CA 1
ATOM 1686 C C . PRO B 1 100 ? 15.352 35.875 8.172 1 45.22 100 PRO B C 1
ATOM 1688 O O . PRO B 1 100 ? 14.508 36.5 7.504 1 45.22 100 PRO B O 1
ATOM 1691 N N . MET B 1 101 ? 14.719 35.5 9.273 1 41.16 101 MET B N 1
ATOM 1692 C CA .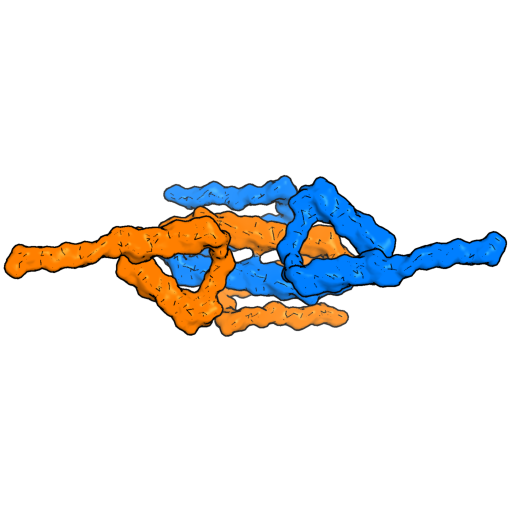 MET B 1 101 ? 14.359 36.594 10.18 1 41.16 101 MET B CA 1
ATOM 1693 C C . MET B 1 101 ? 15.25 37.812 9.953 1 41.16 101 MET B C 1
ATOM 1695 O O . MET B 1 101 ? 16.469 37.719 10.07 1 41.16 101 MET B O 1
ATOM 1699 N N . GLY B 1 102 ? 15.078 38.594 8.938 1 39.56 102 GLY B N 1
ATOM 1700 C CA . GLY B 1 102 ? 15.656 39.938 8.984 1 39.56 102 GLY B CA 1
ATOM 1701 C C . GLY B 1 102 ? 15.859 40.438 10.398 1 39.56 102 GLY B C 1
ATOM 1702 O O . GLY B 1 102 ? 14.992 40.281 11.258 1 39.56 102 GLY B O 1
ATOM 1703 N N . GLU B 1 103 ? 17.156 40.406 11.016 1 41.38 103 GLU B N 1
ATOM 1704 C CA . GLU B 1 103 ? 17.625 41.406 11.969 1 41.38 103 GLU B CA 1
ATOM 1705 C C . GLU B 1 103 ? 16.969 42.75 11.719 1 41.38 103 GLU B C 1
ATOM 1707 O O . GLU B 1 103 ? 17.047 43.281 10.617 1 41.38 103 GLU B O 1
ATOM 1712 N N . ASN B 1 104 ? 15.766 42.938 12.117 1 38.97 104 ASN B N 1
ATOM 1713 C CA . ASN B 1 104 ? 15.414 44.344 12.32 1 38.97 104 ASN B CA 1
ATOM 1714 C C . ASN B 1 104 ? 16.641 45.156 12.719 1 38.97 104 ASN B C 1
ATOM 1716 O O . ASN B 1 104 ? 17.297 44.875 13.719 1 38.97 104 ASN B O 1
ATOM 1720 N N . PRO B 1 105 ? 17.297 45.812 11.766 1 41.53 105 PRO B N 1
ATOM 1721 C CA . PRO B 1 105 ? 18.141 46.969 12.172 1 41.53 105 PRO B CA 1
ATOM 1722 C C . PRO B 1 105 ? 17.469 47.844 13.234 1 41.53 105 PRO B C 1
ATOM 1724 O O . PRO B 1 105 ? 16.438 48.438 12.969 1 41.53 105 PRO B O 1
ATOM 1727 N N . HIS B 1 106 ? 16.812 47.344 14.383 1 27.41 106 HIS B N 1
ATOM 1728 C CA . HIS B 1 106 ? 17.031 48.438 15.328 1 27.41 106 HIS B CA 1
ATOM 1729 C C . HIS B 1 106 ? 18.484 48.531 15.734 1 27.41 106 HIS B C 1
ATOM 1731 O O . HIS B 1 106 ? 19.188 47.531 15.812 1 27.41 106 HIS B O 1
#

Organism: Gloeobacter violaceus (strain ATCC 29082 / PCC 7421) (NCBI:txid251221)

pLDDT: mean 81.87, std 15.12, range [27.41, 97.62]

Nearest PDB structures (foldseek):
  2fq4-assembly1_A-2  TM=2.090E-01  e=8.542E+00  Bacillus cereus ATCC 14579
  2fq4-assembly1_A-2  TM=1.915E-01  e=7.999E+00  Bacillus cereus ATCC 14579

Radius of gyration: 21.44 Å; Cα contacts (8 Å, |Δi|>4): 139; chains: 2; bounding box: 40×85×49 Å

Sequence (212 aa):
MAPARPTFPDPLPAELEPVCEELLAIAEKRRGNAVELLQMLRFLENFHHWLRDTYYMEALPTNRQELFDLLMQMEQQGNWPNLPRTQLRSLLARLTQSGPMGENPHMAPARPTFPDPLPAELEPVCEELLAIAEKRRGNAVELLQMLRFLENFHHWLRDTYYMEALPTNRQELFDLLMQMEQQGNWPNLPRTQLRSLLARLTQSGPMGENPH

Secondary structure (DSSP, 8-state):
-PPPPPP-SSPPPGGGHHHHHHHHHHHHHTTT-HHHHHHHHHHHHHHHHHHIIIIIHHHS-SSHHHHHHHHHHHHHHT------HHHHHHHHHHHH-S--------/-PPPPPP-SSPPPGGGHHHHHHHHHHHHHTTT-HHHHHHHHHHHHHHHHHHIIIIIHHHS-SSHHHHHHHHHHHHHHT------HHHHHHHHHHHH-S--------

Solvent-accessible surface area (backbone atoms only — not comparable to full-atom values): 12582 Å² total; per-residue (Å²): 128,83,76,80,76,81,81,62,98,56,86,73,55,75,85,50,46,64,53,50,53,49,52,50,51,54,49,61,74,34,59,64,36,38,68,61,39,47,52,52,44,49,48,39,50,50,50,39,51,43,44,46,71,44,54,32,58,69,21,50,58,87,49,43,68,56,32,49,54,50,52,50,51,30,55,74,68,69,58,69,72,95,62,55,66,72,54,49,50,52,53,48,46,55,55,56,64,69,64,76,78,70,75,67,85,118,128,83,75,81,78,80,83,63,99,56,87,75,56,76,84,50,45,65,53,51,54,50,53,50,52,54,51,60,76,35,59,65,36,39,68,61,38,48,51,53,46,50,49,38,50,50,50,41,49,44,44,45,70,43,54,32,58,69,21,50,58,87,50,45,69,57,33,48,53,50,51,49,52,29,54,74,67,69,58,68,71,94,62,56,68,72,54,48,50,52,54,50,48,55,54,55,64,67,63,78,77,69,75,67,84,117

Foldseek 3Di:
DQDDQDDDPDDDPPVCVVVSVVLSVLCVVCPPPPVVVVVSVVVVVVVLVVCCVPVVLVPQDLDLVSNVVVVVVCVVVVNDDDDDPVVVVVSVCSNPVPPPPPPPPD/DQDDQDDDPDDDPPVCVVVSVVLSVLCVVCPPPPVVVVVSVVVVVVVLVVCCVPVVLVPQDLDLVSNVVVVVVCVVVVNDDDDDPVVVVVSVCSNPVPPDPPPPPD